Protein AF-A0AAV4XWE2-F1 (afdb_monomer_lite)

Foldseek 3Di:
DDADADQDDPPDDDPDDDDDDDDDDPPPQFEKEKEKFWDADPLWIKIKIWIDTPNDTDDMDMFTEDSPDDRLVRRLVRLLVQLVVCQVVLRQHYEYEYQPPVNVVLLVPPPNPDPSSVSSVVSCVPRPHHYHYYHYHPPPPDPRNVVRVVRRVVNRPDPDGRDYDPDDVVRVVVVVVVVVVVVVVVVVVVVPD

Organism: Caerostris extrusa (NCBI:txid172846)

Radius of gyration: 21.14 Å; chains: 1; bounding box: 58×34×79 Å

Secondary structure (DSSP, 8-state):
---EE-SS-TT---S--------S------EEEEEEEEEEETTEEEEEEEEEETTEEEEEEEEEBPTT--HHHHHHHHHHHHHHHHHHTT-SEEEEEES-HHHHHHHH-TT---HHHHHHHHHHHT-SSEEEEEE--TTSS-HHHHHHHHHHHHHHT-SS-SBPPPPPHHHHHHHHHHHHHHHHHHHHHHTT-

pLDDT: mean 84.12, std 20.13, range [34.09, 98.75]

Sequence (193 aa):
MTILLHQRNPTSLPRGIKNPSNGIITQKTLRVHIFTDGSKMNGQVGGAFVTFTNRTETFNKSFRLSDNATVYSAELIAIKLAITYATEHHLPVANIISDSRSVLLAVENPNNCDYDIMEIKRLLANHDGIIRLFWIKAHAGFSGNERADEYAKQATTKDAIDIELAFDIPFVKKLLKKELNRLADSMVSVNKR

Structure (mmCIF, N/CA/C/O backbone):
data_AF-A0AAV4XWE2-F1
#
_entry.id   AF-A0AAV4XWE2-F1
#
loop_
_atom_site.group_PDB
_atom_site.id
_atom_site.type_symbol
_atom_site.label_atom_id
_atom_site.label_alt_id
_atom_site.label_comp_id
_atom_site.label_asym_id
_atom_site.label_entity_id
_atom_site.label_seq_id
_atom_site.pdbx_PDB_ins_code
_atom_site.Cartn_x
_atom_site.Cartn_y
_atom_site.Cartn_z
_atom_site.occupancy
_atom_site.B_iso_or_equiv
_atom_site.auth_seq_id
_atom_site.auth_comp_id
_atom_site.auth_asym_id
_atom_site.auth_atom_id
_atom_site.pdbx_PDB_model_num
ATOM 1 N N . MET A 1 1 ? -0.969 10.522 -16.010 1.00 46.03 1 MET A N 1
ATOM 2 C CA . MET A 1 1 ? -0.783 9.263 -15.262 1.00 46.03 1 MET A CA 1
ATOM 3 C C . MET A 1 1 ? -1.960 8.366 -15.607 1.00 46.03 1 MET A C 1
ATOM 5 O O . MET A 1 1 ? -3.081 8.819 -15.450 1.00 46.03 1 MET A O 1
ATOM 9 N N . THR A 1 2 ? -1.739 7.184 -16.180 1.00 38.50 2 THR A N 1
ATOM 10 C CA . THR A 1 2 ? -2.836 6.304 -16.625 1.00 38.50 2 THR A CA 1
ATOM 11 C C . THR A 1 2 ? -2.971 5.155 -15.636 1.00 38.50 2 THR A C 1
ATOM 13 O O . THR A 1 2 ? -2.045 4.347 -15.535 1.00 38.50 2 THR A O 1
ATOM 16 N N . ILE A 1 3 ? -4.099 5.060 -14.924 1.00 52.75 3 ILE A N 1
ATOM 17 C CA . ILE A 1 3 ? -4.450 3.822 -14.223 1.00 52.75 3 ILE A CA 1
ATOM 18 C C . ILE A 1 3 ? -4.827 2.797 -15.277 1.00 52.75 3 ILE A C 1
ATOM 20 O O . 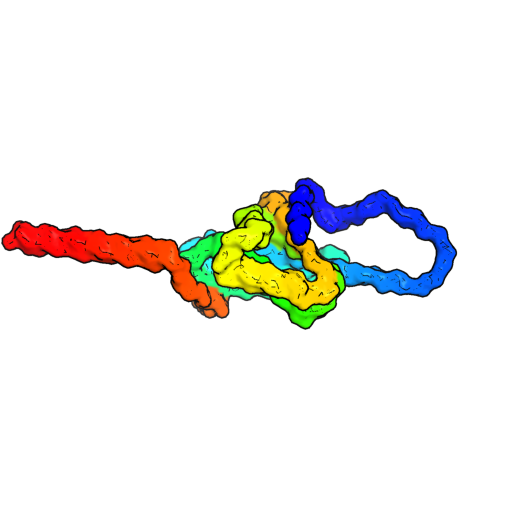ILE A 1 3 ? -5.773 2.950 -16.049 1.00 52.75 3 ILE A O 1
ATOM 24 N N . LEU A 1 4 ? -4.052 1.727 -15.319 1.00 55.72 4 LEU A N 1
ATOM 25 C CA . LEU A 1 4 ? -4.264 0.649 -16.256 1.00 55.72 4 LEU A CA 1
ATOM 26 C C . LEU A 1 4 ? -5.160 -0.400 -15.591 1.00 55.72 4 LEU A C 1
ATOM 28 O O . LEU A 1 4 ? -4.674 -1.332 -14.954 1.00 55.72 4 LEU A O 1
ATOM 32 N N . LEU A 1 5 ? -6.477 -0.253 -15.755 1.00 46.91 5 LEU A N 1
ATOM 33 C CA . LEU A 1 5 ? -7.488 -1.216 -15.302 1.00 46.91 5 LEU A CA 1
ATOM 34 C C . LEU A 1 5 ? -7.381 -2.515 -16.121 1.00 46.91 5 LEU A C 1
ATOM 36 O O . LEU A 1 5 ? -8.053 -2.684 -17.137 1.00 46.91 5 LEU A O 1
ATOM 40 N N . HIS A 1 6 ? -6.509 -3.437 -15.713 1.00 50.47 6 HIS A N 1
ATOM 41 C CA . HIS A 1 6 ? -6.363 -4.727 -16.384 1.00 50.47 6 HIS A CA 1
ATOM 42 C C . HIS A 1 6 ? -7.141 -5.804 -15.633 1.00 50.47 6 HIS A C 1
ATOM 44 O O . HIS A 1 6 ? -6.779 -6.197 -14.534 1.00 50.47 6 HIS A O 1
ATOM 50 N N . GLN A 1 7 ? -8.154 -6.380 -16.285 1.00 38.25 7 GLN A N 1
ATOM 51 C CA . GLN A 1 7 ? -8.768 -7.646 -15.853 1.00 38.25 7 GLN A CA 1
ATOM 52 C C . GLN A 1 7 ? -7.918 -8.877 -16.238 1.00 38.25 7 GLN A C 1
ATOM 54 O O . GLN A 1 7 ? -8.381 -10.011 -16.154 1.00 38.25 7 GLN A O 1
ATOM 59 N N . ARG A 1 8 ? -6.683 -8.675 -16.722 1.00 41.50 8 ARG A N 1
ATOM 60 C CA . ARG A 1 8 ? -5.771 -9.738 -17.168 1.00 41.50 8 ARG A CA 1
ATOM 61 C C . ARG A 1 8 ? -4.444 -9.657 -16.423 1.00 41.50 8 ARG A C 1
ATOM 63 O O . ARG A 1 8 ? -3.980 -8.575 -16.083 1.00 41.50 8 ARG A O 1
ATOM 70 N N . ASN A 1 9 ? -3.850 -10.826 -16.205 1.00 41.38 9 ASN A N 1
ATOM 71 C CA . ASN A 1 9 ? -2.635 -11.024 -15.427 1.00 41.38 9 ASN A CA 1
ATOM 72 C C . ASN A 1 9 ? -1.480 -10.126 -15.934 1.00 41.38 9 ASN A C 1
ATOM 74 O O . ASN A 1 9 ? -1.048 -10.304 -17.074 1.00 41.38 9 ASN A O 1
ATOM 78 N N . PRO A 1 10 ? -0.929 -9.201 -15.123 1.00 46.81 10 PRO A N 1
ATOM 79 C CA . PRO A 1 10 ? 0.151 -8.299 -15.549 1.00 46.81 10 PRO A CA 1
ATOM 80 C C . PRO A 1 10 ? 1.473 -9.024 -15.871 1.00 46.81 10 PRO A C 1
ATOM 82 O O . PRO A 1 10 ? 2.426 -8.397 -16.332 1.00 46.81 10 PRO A O 1
ATOM 85 N N . THR A 1 11 ? 1.535 -10.344 -15.655 1.00 44.66 11 THR A N 1
ATOM 86 C CA . THR A 1 11 ? 2.666 -11.211 -16.023 1.00 44.66 11 THR A CA 1
ATOM 87 C C . THR A 1 11 ? 2.594 -11.785 -17.444 1.00 44.66 11 THR A C 1
ATOM 89 O O . THR A 1 11 ? 3.555 -12.428 -17.878 1.00 44.66 11 THR A O 1
ATOM 92 N N . SER A 1 12 ? 1.500 -11.587 -18.192 1.00 39.31 12 SER A N 1
ATOM 93 C CA . SER A 1 12 ? 1.434 -12.028 -19.590 1.00 39.31 12 SER A CA 1
ATOM 94 C C . SER A 1 12 ? 2.113 -11.011 -20.511 1.00 39.31 12 SER A C 1
ATOM 96 O O . SER A 1 12 ? 1.628 -9.891 -20.669 1.00 39.31 12 SER A O 1
ATOM 98 N N . LEU A 1 13 ? 3.233 -11.411 -21.122 1.00 37.66 13 LEU A N 1
ATOM 99 C CA . LEU A 1 13 ? 3.922 -10.662 -22.181 1.00 37.66 13 LEU A CA 1
ATOM 100 C C . LEU A 1 13 ? 2.952 -10.306 -23.330 1.00 37.66 13 LEU A C 1
ATOM 102 O O . LEU A 1 13 ? 2.097 -11.131 -23.670 1.00 37.66 13 LEU A O 1
ATOM 106 N N . PRO A 1 14 ? 3.107 -9.145 -23.998 1.00 36.66 14 PRO A N 1
ATOM 107 C CA . PRO A 1 14 ? 2.455 -8.916 -25.282 1.00 36.66 14 PRO A CA 1
ATOM 108 C C . PRO A 1 14 ? 2.952 -9.959 -26.292 1.00 36.66 14 PRO A C 1
ATOM 110 O O . PRO A 1 14 ? 4.157 -10.189 -26.420 1.00 36.66 14 PRO A O 1
ATOM 113 N N . ARG A 1 15 ? 2.032 -10.611 -27.013 1.00 38.28 15 ARG A N 1
ATOM 114 C CA . ARG A 1 15 ? 2.393 -11.521 -28.106 1.00 38.28 15 ARG A CA 1
ATOM 115 C C . ARG A 1 15 ? 2.984 -10.710 -29.262 1.00 38.28 15 ARG A C 1
ATOM 117 O O . ARG A 1 15 ? 2.261 -9.964 -29.908 1.00 38.28 15 ARG A O 1
ATOM 124 N N . GLY A 1 16 ? 4.264 -10.946 -29.542 1.00 34.19 16 GLY A N 1
ATOM 125 C CA . GLY A 1 16 ? 4.874 -10.734 -30.854 1.00 34.19 16 GLY A CA 1
ATOM 126 C C . GLY A 1 16 ? 5.603 -9.407 -31.058 1.00 34.19 16 GLY A C 1
ATOM 127 O O . GLY A 1 16 ? 5.039 -8.465 -31.596 1.00 34.19 16 GLY A O 1
ATOM 128 N N . ILE A 1 17 ? 6.908 -9.397 -30.777 1.00 34.62 17 ILE A N 1
ATOM 129 C CA . ILE A 1 17 ? 7.875 -8.638 -31.580 1.00 34.62 17 ILE A CA 1
ATOM 130 C C . ILE A 1 17 ? 8.877 -9.674 -32.097 1.00 34.62 17 ILE A C 1
ATOM 132 O O . ILE A 1 17 ? 9.629 -10.258 -31.318 1.00 34.62 17 ILE A O 1
ATOM 136 N N . LYS A 1 18 ? 8.831 -9.969 -33.401 1.00 36.28 18 LYS A N 1
ATOM 137 C CA . LYS A 1 18 ? 9.881 -10.741 -34.078 1.00 36.28 18 LYS A CA 1
ATOM 138 C C . LYS A 1 18 ? 11.088 -9.819 -34.232 1.00 36.28 18 LYS A C 1
ATOM 140 O O . LYS A 1 18 ? 10.934 -8.730 -34.773 1.00 36.28 18 LYS A O 1
ATOM 145 N N . ASN A 1 19 ? 12.258 -10.245 -33.767 1.00 36.50 19 ASN A N 1
ATOM 146 C CA . ASN A 1 19 ? 13.499 -9.488 -33.912 1.00 36.50 19 ASN A CA 1
ATOM 147 C C . ASN A 1 19 ? 14.416 -10.190 -34.931 1.00 36.50 19 ASN A C 1
ATOM 149 O O . ASN A 1 19 ? 14.821 -11.323 -34.656 1.00 36.50 19 ASN A O 1
ATOM 153 N N . PRO A 1 20 ? 14.741 -9.585 -36.088 1.00 40.06 20 PRO A N 1
ATOM 154 C CA . PRO A 1 20 ? 15.806 -10.069 -36.947 1.00 40.06 20 PRO A CA 1
ATOM 155 C C . PRO A 1 20 ? 17.130 -9.381 -36.568 1.00 40.06 20 PRO A C 1
ATOM 157 O O . PRO A 1 20 ? 17.318 -8.195 -36.802 1.00 40.06 20 PRO A O 1
ATOM 160 N N . SER A 1 21 ? 18.024 -10.168 -35.961 1.00 56.41 21 SER A N 1
ATOM 161 C CA . SER A 1 21 ? 19.498 -10.097 -36.042 1.00 56.41 21 SER A CA 1
ATOM 162 C C . SER A 1 21 ? 20.190 -8.720 -36.123 1.00 56.41 21 SER A C 1
ATOM 164 O O . SER A 1 21 ? 20.305 -8.152 -37.205 1.00 56.41 21 SER A O 1
ATOM 166 N N . ASN A 1 22 ? 20.790 -8.281 -35.004 1.00 40.28 22 ASN A N 1
ATOM 167 C CA . ASN A 1 22 ? 22.246 -8.075 -34.809 1.00 40.28 22 ASN A CA 1
ATOM 168 C C . ASN A 1 22 ? 22.534 -7.012 -33.729 1.00 40.28 22 ASN A C 1
ATOM 170 O O . ASN A 1 22 ? 22.169 -5.854 -33.888 1.00 40.28 22 ASN A O 1
ATOM 174 N N . GLY A 1 23 ? 23.277 -7.394 -32.680 1.00 34.09 23 GLY A N 1
ATOM 175 C CA . GLY A 1 23 ? 24.031 -6.450 -31.839 1.00 34.09 23 GLY A CA 1
ATOM 176 C C . GLY A 1 23 ? 23.540 -6.242 -30.398 1.00 34.09 23 GLY A C 1
ATOM 177 O O . GLY A 1 23 ? 22.688 -5.408 -30.141 1.00 34.09 23 GLY A O 1
ATOM 178 N N . ILE A 1 24 ? 24.168 -6.976 -29.471 1.00 36.31 24 ILE A N 1
ATOM 179 C CA . ILE A 1 24 ? 24.568 -6.573 -28.105 1.00 36.31 24 ILE A CA 1
ATOM 180 C C . ILE A 1 24 ? 23.464 -6.033 -27.167 1.00 36.31 24 ILE A C 1
ATOM 182 O O . ILE A 1 24 ? 23.149 -4.851 -27.131 1.00 36.31 24 ILE A O 1
ATOM 186 N N . ILE A 1 25 ? 22.978 -6.957 -26.325 1.00 40.00 25 ILE A N 1
ATOM 187 C CA . ILE A 1 25 ? 22.365 -6.774 -24.997 1.00 40.00 25 ILE A CA 1
ATOM 188 C C . ILE A 1 25 ? 21.381 -5.600 -24.919 1.00 40.00 25 ILE A C 1
ATOM 190 O O . ILE A 1 25 ? 21.675 -4.548 -24.353 1.00 40.00 25 ILE A O 1
ATOM 194 N N . THR A 1 26 ? 20.135 -5.825 -25.345 1.00 37.38 26 THR A N 1
ATOM 195 C CA . THR A 1 26 ? 19.035 -5.115 -24.689 1.00 37.38 26 THR A CA 1
ATOM 196 C C . THR A 1 26 ? 19.150 -5.480 -23.216 1.00 37.38 26 THR A C 1
ATOM 198 O O . THR A 1 26 ? 18.884 -6.633 -22.862 1.00 37.38 26 THR A O 1
ATOM 201 N N . GLN A 1 27 ? 19.605 -4.559 -22.360 1.00 45.66 27 GLN A N 1
ATOM 202 C CA . GLN A 1 27 ? 19.382 -4.688 -20.927 1.00 45.66 27 GLN A CA 1
ATOM 203 C C . GLN A 1 27 ? 17.917 -5.079 -20.805 1.00 45.66 27 GLN A C 1
ATOM 205 O O . GLN A 1 27 ? 17.042 -4.318 -21.220 1.00 45.66 27 GLN A O 1
ATOM 210 N N . LYS A 1 28 ? 17.638 -6.312 -20.375 1.00 51.03 28 LYS A N 1
ATOM 211 C CA . LYS A 1 28 ? 16.276 -6.729 -20.081 1.00 51.03 28 LYS A CA 1
ATOM 212 C C . LYS A 1 28 ? 15.854 -5.777 -18.977 1.00 51.03 28 LYS A C 1
ATOM 214 O O . LYS A 1 28 ? 16.259 -5.990 -17.840 1.00 51.03 28 LYS A O 1
ATOM 219 N N . THR A 1 29 ? 15.178 -4.683 -19.331 1.00 59.00 29 THR A N 1
ATOM 220 C CA . THR A 1 29 ? 14.848 -3.614 -18.395 1.00 59.00 29 THR A CA 1
ATOM 221 C C . THR A 1 29 ? 14.187 -4.290 -17.211 1.00 59.00 29 THR A C 1
ATOM 223 O O . THR A 1 29 ? 13.162 -4.957 -17.390 1.00 59.00 29 THR A O 1
ATOM 226 N N . LEU A 1 30 ? 14.848 -4.239 -16.051 1.00 81.19 30 LEU A N 1
ATOM 227 C CA . LEU A 1 30 ? 14.458 -5.023 -14.891 1.00 81.19 30 LEU A CA 1
ATOM 228 C C . LEU A 1 30 ? 13.125 -4.468 -14.398 1.00 81.19 30 LEU A C 1
ATOM 230 O O . LEU A 1 30 ? 13.061 -3.461 -13.702 1.00 81.19 30 LEU A O 1
ATOM 234 N N . ARG A 1 31 ? 12.044 -5.083 -14.869 1.00 92.25 31 ARG A N 1
ATOM 235 C CA . ARG A 1 31 ? 10.686 -4.733 -14.491 1.00 92.25 31 ARG A CA 1
ATOM 236 C C . ARG A 1 31 ? 10.401 -5.387 -13.153 1.00 92.25 31 ARG A C 1
ATOM 238 O O . ARG A 1 31 ? 10.356 -6.615 -13.073 1.00 92.25 31 ARG A O 1
ATOM 245 N N . VAL A 1 32 ? 10.148 -4.560 -12.152 1.00 96.81 32 VAL A N 1
ATOM 246 C CA . VAL A 1 32 ? 9.745 -5.010 -10.823 1.00 96.81 32 VAL A CA 1
ATOM 247 C C . VAL A 1 32 ? 8.228 -4.899 -10.710 1.00 96.81 32 VAL A C 1
ATOM 249 O O . VAL A 1 32 ? 7.621 -3.906 -11.121 1.00 96.81 32 VAL A O 1
ATOM 252 N N . HIS A 1 33 ? 7.599 -5.945 -10.192 1.00 97.25 33 HIS A N 1
ATOM 253 C CA . HIS A 1 33 ? 6.189 -5.936 -9.818 1.00 97.25 33 HIS A CA 1
ATOM 254 C C . HIS A 1 33 ? 6.107 -5.799 -8.305 1.00 97.25 33 HIS A C 1
ATOM 256 O O . HIS A 1 33 ? 6.739 -6.577 -7.602 1.00 97.25 33 HIS A O 1
ATOM 262 N N . ILE A 1 34 ? 5.366 -4.817 -7.810 1.00 98.44 34 ILE A N 1
ATOM 263 C CA . ILE A 1 34 ? 5.214 -4.572 -6.380 1.00 98.44 34 ILE A CA 1
ATOM 264 C C . ILE A 1 34 ? 3.735 -4.704 -6.050 1.00 98.44 34 ILE A C 1
ATOM 266 O O . ILE A 1 34 ? 2.926 -3.927 -6.546 1.00 98.44 34 ILE A O 1
ATOM 270 N N . PHE A 1 35 ? 3.388 -5.717 -5.268 1.00 98.50 35 PHE A N 1
ATOM 271 C CA . PHE A 1 35 ? 2.027 -5.958 -4.804 1.00 98.50 35 PHE A CA 1
ATOM 272 C C . PHE A 1 35 ? 1.849 -5.324 -3.433 1.00 98.50 35 PHE A C 1
ATOM 274 O O . PHE A 1 35 ? 2.787 -5.348 -2.639 1.00 98.50 35 PHE A O 1
ATOM 281 N N . THR A 1 36 ? 0.679 -4.762 -3.164 1.00 98.69 36 THR A N 1
ATOM 282 C CA . THR A 1 36 ? 0.365 -4.085 -1.901 1.00 98.69 36 THR A CA 1
ATOM 283 C C . THR A 1 36 ? -0.971 -4.569 -1.372 1.00 98.69 36 THR A C 1
ATOM 285 O O . THR A 1 36 ? -1.866 -4.805 -2.181 1.00 98.69 36 THR A O 1
ATOM 288 N N . ASP A 1 37 ? -1.106 -4.645 -0.054 1.00 98.56 37 ASP A N 1
ATOM 289 C CA . ASP A 1 37 ? -2.364 -5.000 0.604 1.00 98.56 37 ASP A CA 1
ATOM 290 C C . ASP A 1 37 ? -2.440 -4.381 2.009 1.00 98.56 37 ASP A C 1
ATOM 292 O O . ASP A 1 37 ? -1.413 -4.109 2.651 1.00 98.56 37 ASP A O 1
ATOM 296 N N . GLY A 1 38 ? -3.660 -4.149 2.480 1.00 98.25 38 GLY A N 1
ATOM 297 C CA . GLY A 1 38 ? -4.001 -3.674 3.809 1.00 98.25 38 GLY A CA 1
ATOM 298 C C . GLY A 1 38 ? -5.066 -4.554 4.460 1.00 98.25 38 GLY A C 1
ATOM 299 O O . GLY A 1 38 ? -6.123 -4.827 3.904 1.00 98.25 38 GLY A O 1
ATOM 300 N N . SER A 1 39 ? -4.844 -4.921 5.720 1.00 98.19 39 SER A N 1
ATOM 301 C CA . SER A 1 39 ? -5.716 -5.823 6.468 1.00 98.19 39 SER A CA 1
ATOM 302 C C . SER A 1 39 ? -6.117 -5.254 7.827 1.00 98.19 39 SER A C 1
ATOM 304 O O . SER A 1 39 ? -5.381 -4.502 8.472 1.00 98.19 39 SER A O 1
ATOM 306 N N . LYS A 1 40 ? -7.310 -5.639 8.291 1.00 97.69 40 LYS A N 1
ATOM 307 C CA . LYS A 1 40 ? -7.767 -5.393 9.661 1.00 97.69 40 LYS A CA 1
ATOM 308 C C . LYS A 1 40 ? -8.358 -6.670 10.247 1.00 97.69 40 LYS A C 1
ATOM 310 O O . LYS A 1 40 ? -9.367 -7.167 9.759 1.00 97.69 40 LYS A O 1
ATOM 315 N N . MET A 1 41 ? -7.760 -7.154 11.329 1.00 97.00 41 MET A N 1
ATOM 316 C CA . MET A 1 41 ? -8.138 -8.381 12.037 1.00 97.00 41 MET A CA 1
ATOM 317 C C . MET A 1 41 ? -8.242 -8.063 13.526 1.00 97.00 41 MET A C 1
ATOM 319 O O . MET A 1 41 ? -7.391 -7.359 14.037 1.00 97.00 41 MET A O 1
ATOM 323 N N . ASN A 1 42 ? -9.265 -8.534 14.245 1.00 95.12 42 ASN A N 1
ATOM 324 C CA . ASN A 1 42 ? -9.371 -8.369 15.711 1.00 95.12 42 ASN A CA 1
ATOM 325 C C . ASN A 1 42 ? -9.185 -6.922 16.231 1.00 95.12 42 ASN A C 1
ATOM 327 O O . ASN A 1 42 ? -8.569 -6.692 17.265 1.00 95.12 42 ASN A O 1
ATOM 331 N N . GLY A 1 43 ? -9.692 -5.924 15.497 1.00 93.12 43 GLY A N 1
ATOM 332 C CA . GLY A 1 43 ? -9.530 -4.501 15.844 1.00 93.12 43 GLY A CA 1
ATOM 333 C C . GLY A 1 43 ? -8.160 -3.917 15.491 1.00 93.12 43 GLY A C 1
ATOM 334 O O . GLY A 1 43 ? -7.968 -2.710 15.574 1.00 93.12 43 GLY A O 1
ATOM 335 N N . GLN A 1 44 ? -7.254 -4.751 15.002 1.00 97.44 44 GLN A N 1
ATOM 336 C CA . GLN A 1 44 ? -5.870 -4.451 14.740 1.00 97.44 44 GLN A CA 1
ATOM 337 C C . GLN A 1 44 ? -5.613 -4.268 13.226 1.00 97.44 44 GLN A C 1
ATOM 339 O O . GLN A 1 44 ? -6.067 -5.075 12.425 1.00 97.44 44 GLN A O 1
ATOM 344 N N . VAL A 1 45 ? -4.868 -3.230 12.818 1.00 98.00 45 VAL A N 1
ATOM 345 C CA . VAL A 1 45 ? -4.627 -2.848 11.407 1.00 98.00 45 VAL A CA 1
ATOM 346 C C . VAL A 1 45 ? -3.164 -3.030 10.972 1.00 98.00 45 VAL A C 1
ATOM 348 O O . VAL A 1 45 ? -2.246 -2.536 11.623 1.00 98.00 45 VAL A O 1
ATOM 351 N N . GLY A 1 46 ? -2.940 -3.696 9.842 1.00 98.44 46 GLY A N 1
ATOM 352 C CA . GLY A 1 46 ? -1.615 -3.909 9.261 1.00 98.44 46 GLY A CA 1
ATOM 353 C C . GLY A 1 46 ? -1.639 -3.751 7.746 1.00 98.44 46 GLY A C 1
ATOM 354 O O . GLY A 1 46 ? -2.690 -3.864 7.126 1.00 98.44 46 GLY A O 1
ATOM 355 N N . GLY A 1 47 ? -0.490 -3.477 7.145 1.00 98.62 47 GLY A N 1
ATOM 356 C CA . GLY A 1 47 ? -0.339 -3.417 5.695 1.00 98.62 47 GLY A CA 1
ATOM 357 C C . GLY A 1 47 ? 1.013 -3.952 5.259 1.00 98.62 47 GLY A C 1
ATOM 358 O O . GLY A 1 47 ? 1.921 -4.128 6.077 1.00 98.62 47 GLY A O 1
ATOM 359 N N . ALA A 1 48 ? 1.151 -4.242 3.972 1.00 98.75 48 ALA A N 1
ATOM 360 C CA . ALA A 1 48 ? 2.394 -4.750 3.422 1.00 98.75 48 ALA A CA 1
ATOM 361 C C . ALA A 1 48 ? 2.558 -4.429 1.940 1.00 98.75 48 ALA A C 1
ATOM 363 O O . ALA A 1 48 ? 1.590 -4.215 1.212 1.00 98.75 48 ALA A O 1
ATOM 364 N N . PHE A 1 49 ? 3.809 -4.467 1.487 1.00 98.75 49 PHE A N 1
ATOM 365 C CA . PHE A 1 49 ? 4.121 -4.626 0.077 1.00 98.75 49 PHE A CA 1
ATOM 366 C C . PHE A 1 49 ? 5.158 -5.724 -0.146 1.00 98.75 49 PHE A C 1
ATOM 368 O O . PHE A 1 49 ? 5.996 -6.007 0.714 1.00 98.75 49 PHE A O 1
ATOM 375 N N . VAL A 1 50 ? 5.114 -6.322 -1.333 1.00 98.62 50 VAL A N 1
ATOM 376 C CA . VAL A 1 50 ? 5.988 -7.421 -1.746 1.00 98.62 50 VAL A CA 1
ATOM 377 C C . VAL A 1 50 ? 6.480 -7.173 -3.161 1.00 98.62 50 VAL A C 1
ATOM 379 O O . VAL A 1 50 ? 5.690 -6.871 -4.055 1.00 98.62 50 VAL A O 1
ATOM 382 N N . THR A 1 51 ? 7.781 -7.307 -3.389 1.00 98.19 51 THR A N 1
ATOM 383 C CA . THR A 1 51 ? 8.405 -7.115 -4.697 1.00 98.19 51 THR A CA 1
ATOM 384 C C . THR A 1 51 ? 8.685 -8.453 -5.362 1.00 98.19 51 THR A C 1
ATOM 386 O O . THR A 1 51 ? 9.113 -9.417 -4.730 1.00 98.19 51 THR A O 1
ATOM 389 N N . PHE A 1 52 ? 8.452 -8.501 -6.667 1.00 96.62 52 PHE A N 1
ATOM 390 C CA . PHE A 1 52 ? 8.679 -9.655 -7.514 1.00 96.62 52 PHE A CA 1
ATOM 391 C C . PHE A 1 52 ? 9.494 -9.262 -8.738 1.00 96.62 52 PHE A C 1
ATOM 393 O O . PHE A 1 52 ? 9.143 -8.334 -9.475 1.00 96.62 52 PHE A O 1
ATOM 400 N N . THR A 1 53 ? 10.523 -10.055 -9.016 1.00 93.81 53 THR A N 1
ATOM 401 C CA . THR A 1 53 ? 11.325 -9.964 -10.236 1.00 93.81 53 THR A CA 1
ATOM 402 C C . THR A 1 53 ? 11.365 -11.334 -10.896 1.00 93.81 53 THR A C 1
ATOM 404 O O . THR A 1 53 ? 11.675 -12.330 -10.255 1.00 93.81 53 THR A O 1
ATOM 407 N N . ASN A 1 54 ? 11.021 -11.413 -12.186 1.00 89.94 54 ASN A N 1
ATOM 408 C CA . ASN A 1 54 ? 10.930 -12.686 -12.919 1.00 89.94 54 ASN A CA 1
ATOM 409 C C . ASN A 1 54 ? 10.079 -13.765 -12.201 1.00 89.94 54 ASN A C 1
ATOM 411 O O . ASN A 1 54 ? 10.396 -14.945 -12.288 1.00 89.94 54 ASN A O 1
ATOM 415 N N . ARG A 1 55 ? 8.975 -13.362 -11.545 1.00 87.38 55 ARG A N 1
ATOM 416 C CA . ARG A 1 55 ? 8.054 -14.225 -10.764 1.00 87.38 55 ARG A CA 1
ATOM 417 C C . ARG A 1 55 ? 8.614 -14.787 -9.452 1.00 87.38 55 ARG A C 1
ATOM 419 O O . ARG A 1 55 ? 7.915 -15.549 -8.795 1.00 87.38 55 ARG A O 1
ATOM 426 N N . T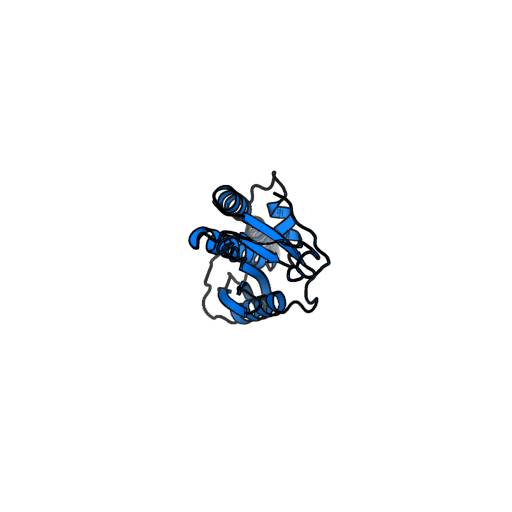HR A 1 56 ? 9.801 -14.362 -9.042 1.00 93.62 56 THR A N 1
ATOM 427 C CA . THR A 1 56 ? 10.365 -14.689 -7.731 1.00 93.62 56 THR A CA 1
ATOM 428 C C . THR A 1 56 ? 10.154 -13.516 -6.786 1.00 93.62 56 THR A C 1
ATOM 430 O O . THR A 1 56 ? 10.416 -12.376 -7.174 1.00 93.62 56 THR A O 1
ATOM 433 N N . GLU A 1 57 ? 9.672 -13.792 -5.574 1.00 96.44 57 GLU A N 1
ATOM 434 C CA . GLU A 1 57 ? 9.620 -12.809 -4.490 1.00 96.44 57 GLU A CA 1
ATOM 435 C C . GLU A 1 57 ? 11.054 -12.391 -4.136 1.00 96.44 57 GLU A C 1
ATOM 437 O O . GLU A 1 57 ? 11.903 -13.241 -3.876 1.00 96.44 57 GLU A O 1
ATOM 442 N N . THR A 1 58 ? 11.344 -11.093 -4.178 1.00 97.00 58 THR A N 1
ATOM 443 C CA . THR A 1 58 ? 12.699 -10.557 -3.965 1.00 97.00 58 THR A CA 1
ATOM 444 C C . THR A 1 58 ? 12.840 -9.751 -2.683 1.00 97.00 58 THR A C 1
ATOM 446 O O . THR A 1 58 ? 13.934 -9.671 -2.133 1.00 97.00 58 THR A O 1
ATOM 449 N N . PHE A 1 59 ? 11.758 -9.137 -2.212 1.00 98.12 59 PHE A N 1
ATOM 450 C CA . PHE A 1 59 ? 11.733 -8.343 -0.989 1.00 98.12 59 PHE A CA 1
ATOM 451 C C . PHE A 1 59 ? 10.291 -8.213 -0.498 1.00 98.12 59 PHE A C 1
ATOM 453 O O . PHE A 1 59 ? 9.360 -8.214 -1.302 1.00 98.12 59 PHE A O 1
ATOM 460 N N . ASN A 1 60 ? 10.104 -8.040 0.803 1.00 98.19 60 ASN A N 1
ATOM 461 C CA . ASN A 1 60 ? 8.821 -7.681 1.389 1.00 98.19 60 ASN A CA 1
ATOM 462 C C . ASN A 1 60 ? 9.034 -6.708 2.549 1.00 98.19 60 ASN A C 1
ATOM 464 O O . ASN A 1 60 ? 10.096 -6.670 3.172 1.00 98.19 60 ASN A O 1
ATOM 468 N N . LYS A 1 61 ? 8.006 -5.912 2.829 1.00 98.44 61 LYS A N 1
ATOM 469 C CA . LYS A 1 61 ? 7.937 -5.066 4.016 1.00 98.44 61 LYS A CA 1
ATOM 470 C C . LYS A 1 61 ? 6.503 -5.037 4.506 1.00 98.44 61 LYS A C 1
ATOM 472 O O . LYS A 1 61 ? 5.592 -4.760 3.730 1.00 98.44 61 LYS A O 1
ATOM 477 N N . SER A 1 62 ? 6.318 -5.283 5.795 1.00 98.44 62 SER A N 1
ATOM 478 C CA . SER A 1 62 ? 5.022 -5.221 6.460 1.00 98.44 62 SER A CA 1
ATOM 479 C C . SER A 1 62 ? 5.084 -4.279 7.656 1.00 98.44 62 SER A C 1
ATOM 481 O O . SER A 1 62 ? 6.134 -4.137 8.294 1.00 98.44 62 SER A O 1
ATOM 483 N N . PHE A 1 63 ? 3.976 -3.610 7.953 1.00 98.44 63 PHE A N 1
ATOM 484 C CA . PHE A 1 63 ? 3.901 -2.588 8.987 1.00 98.44 63 PHE A CA 1
ATOM 485 C C . PHE A 1 63 ? 2.581 -2.653 9.751 1.00 98.44 63 PHE A C 1
ATOM 487 O O . PHE A 1 63 ? 1.517 -2.927 9.194 1.00 98.44 63 PHE A O 1
ATOM 494 N N . ARG A 1 64 ? 2.674 -2.375 11.044 1.00 97.94 64 ARG A N 1
ATOM 495 C CA . ARG A 1 64 ? 1.571 -2.212 11.976 1.00 97.94 64 ARG A CA 1
ATOM 496 C C . ARG A 1 64 ? 1.139 -0.749 12.021 1.00 97.94 64 ARG A C 1
ATOM 498 O O . ARG A 1 64 ? 1.968 0.122 12.275 1.00 97.94 64 ARG A O 1
ATOM 505 N N . LEU A 1 65 ? -0.150 -0.487 11.822 1.00 96.81 65 LEU A N 1
ATOM 506 C CA . LEU A 1 65 ? -0.745 0.830 12.057 1.00 96.81 65 LEU A CA 1
ATOM 507 C C . LEU A 1 65 ? -1.407 0.899 13.434 1.00 96.81 65 LEU A C 1
ATOM 509 O O . LEU A 1 65 ? -1.695 -0.124 14.056 1.00 96.81 65 LEU A O 1
ATOM 513 N N . SER A 1 66 ? -1.710 2.122 13.873 1.00 94.31 66 SER A N 1
ATOM 514 C CA . SER A 1 66 ? -2.581 2.374 15.023 1.00 94.31 66 SER A CA 1
ATOM 515 C C . SER A 1 66 ? -3.908 1.603 14.915 1.00 94.31 66 SER A C 1
ATOM 517 O O . SER A 1 66 ? -4.519 1.536 13.849 1.00 94.31 66 SER A O 1
ATOM 519 N N . ASP A 1 67 ? -4.408 1.059 16.026 1.00 93.00 67 ASP A N 1
ATOM 520 C CA . ASP A 1 67 ? -5.610 0.200 16.059 1.00 93.00 67 ASP A CA 1
ATOM 521 C C . ASP A 1 67 ? -6.885 0.893 15.532 1.00 93.00 67 ASP A C 1
ATOM 523 O O . ASP A 1 67 ? -7.799 0.278 14.962 1.00 93.00 67 ASP A O 1
ATOM 527 N N . ASN A 1 68 ? -6.947 2.216 15.685 1.00 89.19 68 ASN A N 1
ATOM 528 C CA . ASN A 1 68 ? -8.035 3.050 15.182 1.00 89.19 68 ASN A CA 1
ATOM 529 C C . ASN A 1 68 ? -7.962 3.319 13.670 1.00 89.19 68 ASN A C 1
ATOM 531 O O . ASN A 1 68 ? -8.923 3.861 13.121 1.00 89.19 68 ASN A O 1
ATOM 535 N N . ALA A 1 69 ? -6.875 2.934 12.996 1.00 93.12 69 ALA A N 1
ATOM 536 C CA . ALA A 1 69 ? -6.736 3.089 11.558 1.00 93.12 69 ALA A CA 1
ATOM 537 C C . ALA A 1 69 ? -7.786 2.267 10.790 1.00 93.12 69 ALA A C 1
ATOM 539 O O . ALA A 1 69 ? -8.472 1.373 11.313 1.00 93.12 69 ALA A O 1
ATOM 540 N N . THR A 1 70 ? -7.924 2.586 9.510 1.00 95.06 70 THR A N 1
ATOM 541 C CA . THR A 1 70 ? -8.827 1.882 8.599 1.00 95.06 70 THR A CA 1
ATOM 542 C C . THR A 1 70 ? -8.035 0.991 7.649 1.00 95.06 70 THR A C 1
ATOM 544 O O . THR A 1 70 ? -6.845 1.211 7.433 1.00 95.06 70 THR A O 1
ATOM 547 N N . VAL A 1 71 ? -8.709 0.016 7.033 1.00 96.75 71 VAL A N 1
ATOM 548 C CA . VAL A 1 71 ? -8.124 -0.754 5.922 1.00 96.75 71 VAL A CA 1
ATOM 549 C C . VAL A 1 71 ? -7.696 0.185 4.790 1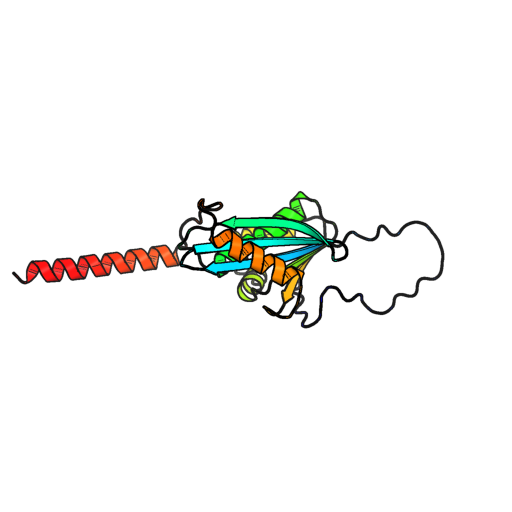.00 96.75 71 VAL A C 1
ATOM 551 O O . VAL A 1 71 ? -6.608 0.034 4.259 1.00 96.75 71 VAL A O 1
ATOM 554 N N . TYR A 1 72 ? -8.482 1.229 4.497 1.00 96.50 72 TYR A N 1
ATOM 555 C CA . TYR A 1 72 ? -8.105 2.249 3.513 1.00 96.50 72 TYR A CA 1
ATOM 556 C C . TYR A 1 72 ? -6.763 2.918 3.849 1.00 96.50 72 TYR A C 1
ATOM 558 O O . TYR A 1 72 ? -5.930 3.089 2.966 1.00 96.50 72 TYR A O 1
ATOM 566 N N . SER A 1 73 ? -6.528 3.260 5.119 1.00 95.94 73 SER A N 1
ATOM 567 C CA . SER A 1 73 ? -5.251 3.828 5.560 1.00 95.94 73 SER A CA 1
ATOM 568 C C . SER A 1 73 ? -4.100 2.830 5.390 1.00 95.94 73 SER A C 1
ATOM 570 O O . SER A 1 73 ? -3.027 3.218 4.943 1.00 95.94 73 SER A O 1
ATOM 572 N N . ALA A 1 74 ? -4.317 1.547 5.697 1.00 97.88 74 ALA A N 1
ATOM 573 C CA . ALA A 1 74 ? -3.314 0.505 5.473 1.00 97.88 74 ALA A CA 1
ATOM 574 C C . ALA A 1 74 ? -2.953 0.365 3.988 1.00 97.88 74 ALA A C 1
ATOM 576 O O . ALA A 1 74 ? -1.777 0.413 3.645 1.00 97.88 74 ALA A O 1
ATOM 577 N N . GLU A 1 75 ? -3.953 0.290 3.111 1.00 98.38 75 GLU A N 1
ATOM 578 C CA . GLU A 1 75 ? -3.770 0.246 1.655 1.00 98.38 75 GLU A CA 1
ATOM 579 C C . GLU A 1 75 ? -3.017 1.474 1.125 1.00 98.38 75 GLU A C 1
ATOM 581 O O . GLU A 1 75 ? -2.078 1.363 0.335 1.00 98.38 75 GLU A O 1
ATOM 586 N N . LEU A 1 76 ? -3.402 2.665 1.596 1.00 98.00 76 LEU A N 1
ATOM 587 C CA . LEU A 1 76 ? -2.781 3.931 1.216 1.00 98.00 76 LEU A CA 1
ATOM 588 C C . LEU A 1 76 ? -1.298 3.966 1.582 1.00 98.00 76 LEU A C 1
ATOM 590 O O . LEU A 1 76 ? -0.456 4.283 0.739 1.00 98.00 76 LEU A O 1
ATOM 594 N N . ILE A 1 77 ? -0.972 3.604 2.822 1.00 98.00 77 ILE A N 1
ATOM 595 C CA . ILE A 1 77 ? 0.410 3.578 3.297 1.00 98.00 77 ILE A CA 1
ATOM 596 C C . ILE A 1 77 ? 1.207 2.460 2.613 1.00 98.00 77 ILE A C 1
ATOM 598 O O . ILE A 1 77 ? 2.373 2.672 2.284 1.00 98.00 77 ILE A O 1
ATOM 602 N N . ALA A 1 78 ? 0.598 1.310 2.309 1.00 98.62 78 ALA A N 1
ATOM 603 C CA . ALA A 1 78 ? 1.257 0.236 1.568 1.00 98.62 78 ALA A CA 1
ATOM 604 C C . ALA A 1 78 ? 1.654 0.682 0.151 1.00 98.62 78 ALA A C 1
ATOM 606 O O . ALA A 1 78 ? 2.802 0.486 -0.255 1.00 98.62 78 ALA A O 1
ATOM 607 N N . ILE A 1 79 ? 0.753 1.363 -0.568 1.00 98.69 79 ILE A N 1
ATOM 608 C CA . ILE A 1 79 ? 1.048 1.968 -1.877 1.00 98.69 79 ILE A CA 1
ATOM 609 C C . ILE A 1 79 ? 2.123 3.050 -1.759 1.00 98.69 79 ILE A C 1
ATOM 611 O O . ILE A 1 79 ? 3.061 3.062 -2.559 1.00 98.69 79 ILE A O 1
ATOM 615 N N . LYS A 1 80 ? 2.031 3.932 -0.756 1.00 98.31 80 LYS A N 1
ATOM 616 C CA . LYS A 1 80 ? 3.039 4.973 -0.509 1.00 98.31 80 LYS A CA 1
ATOM 617 C C . LYS A 1 80 ? 4.427 4.364 -0.325 1.00 98.31 80 LYS A C 1
ATOM 619 O O . LYS A 1 80 ? 5.348 4.744 -1.037 1.00 98.31 80 LYS A O 1
ATOM 624 N N . LEU A 1 81 ? 4.562 3.373 0.558 1.00 98.38 81 LEU A N 1
ATOM 625 C CA . LEU A 1 81 ? 5.832 2.695 0.824 1.00 98.38 81 LEU A CA 1
ATOM 626 C C . LEU A 1 81 ? 6.362 1.929 -0.395 1.00 98.38 81 LEU A C 1
ATOM 628 O O . LEU A 1 81 ? 7.568 1.930 -0.629 1.00 98.38 81 LEU A O 1
ATOM 632 N N . ALA A 1 82 ? 5.486 1.314 -1.192 1.00 98.56 82 ALA A N 1
ATOM 633 C CA . ALA A 1 82 ? 5.869 0.647 -2.434 1.00 98.56 82 ALA A CA 1
ATOM 634 C C . ALA A 1 82 ? 6.439 1.628 -3.476 1.00 98.56 82 ALA A C 1
ATOM 636 O O . ALA A 1 82 ? 7.414 1.315 -4.161 1.00 98.56 82 ALA A O 1
ATOM 637 N N . ILE A 1 83 ? 5.854 2.825 -3.583 1.00 98.31 83 ILE A N 1
ATOM 638 C CA . ILE A 1 83 ? 6.342 3.897 -4.461 1.00 98.31 83 ILE A CA 1
ATOM 639 C C . ILE A 1 83 ? 7.651 4.472 -3.921 1.00 98.31 83 ILE A C 1
ATOM 641 O O . ILE A 1 83 ? 8.604 4.590 -4.684 1.00 98.31 83 ILE A O 1
ATOM 645 N N . THR A 1 84 ? 7.736 4.753 -2.617 1.00 98.00 84 THR A N 1
ATOM 646 C CA . THR A 1 84 ? 8.978 5.189 -1.962 1.00 98.00 84 THR A CA 1
ATOM 647 C C . THR A 1 84 ? 10.111 4.204 -2.228 1.00 98.00 84 THR A C 1
ATOM 649 O O . THR A 1 84 ? 11.173 4.620 -2.676 1.00 98.00 84 THR A O 1
ATOM 652 N N . TYR A 1 85 ? 9.864 2.901 -2.066 1.00 97.94 85 TYR A N 1
ATOM 653 C CA . TYR A 1 85 ? 10.833 1.860 -2.403 1.00 97.94 85 TYR A CA 1
ATOM 654 C C . TYR A 1 85 ? 11.269 1.946 -3.872 1.00 97.94 85 TYR A C 1
ATOM 656 O O . TYR A 1 85 ? 12.460 1.904 -4.172 1.00 97.94 85 TYR A O 1
ATOM 664 N N . ALA A 1 86 ? 10.324 2.097 -4.805 1.00 97.19 86 ALA A N 1
ATOM 665 C CA . ALA A 1 86 ? 10.657 2.215 -6.221 1.00 97.19 86 ALA A CA 1
ATOM 666 C C . ALA A 1 86 ? 11.535 3.442 -6.527 1.00 97.19 86 ALA A C 1
ATOM 668 O O . ALA A 1 86 ? 12.456 3.335 -7.341 1.00 97.19 86 ALA A O 1
ATOM 669 N N . THR A 1 87 ? 11.270 4.567 -5.860 1.00 96.12 87 THR A N 1
ATOM 670 C CA . THR A 1 87 ? 12.034 5.811 -5.992 1.00 96.12 87 THR A CA 1
ATOM 671 C C . THR A 1 87 ? 13.421 5.707 -5.362 1.00 96.12 87 THR A C 1
ATOM 673 O O . THR A 1 87 ? 14.409 5.959 -6.042 1.00 96.12 87 THR A O 1
ATOM 676 N N . GLU A 1 88 ? 13.530 5.261 -4.110 1.00 95.75 88 GLU A N 1
ATOM 677 C CA . GLU A 1 88 ? 14.812 5.126 -3.398 1.00 95.75 88 GLU A CA 1
ATOM 678 C C . GLU A 1 88 ? 15.757 4.131 -4.089 1.00 95.75 88 GLU A C 1
ATOM 680 O O . GLU A 1 88 ? 16.964 4.360 -4.184 1.00 95.75 88 GLU A O 1
ATOM 685 N N . HIS A 1 89 ? 15.209 3.051 -4.650 1.00 95.56 89 HIS A N 1
ATOM 686 C CA . HIS A 1 89 ? 15.977 2.057 -5.401 1.00 95.56 89 HIS A CA 1
ATOM 687 C C . HIS A 1 89 ? 16.151 2.396 -6.889 1.00 95.56 89 HIS A C 1
ATOM 689 O O . HIS A 1 89 ? 16.690 1.572 -7.629 1.00 95.56 89 HIS A O 1
ATOM 695 N N . HIS A 1 90 ? 15.715 3.581 -7.336 1.00 94.75 90 HIS A N 1
ATOM 696 C CA . HIS A 1 90 ? 15.859 4.061 -8.716 1.00 94.75 90 HIS A CA 1
ATOM 697 C C . HIS A 1 90 ? 15.385 3.025 -9.751 1.00 94.75 90 HIS A C 1
ATOM 699 O O . HIS A 1 90 ? 16.038 2.769 -10.767 1.00 94.75 90 HIS A O 1
ATOM 705 N N . LEU A 1 91 ? 14.249 2.372 -9.475 1.00 95.00 91 LEU A N 1
ATOM 706 C CA . LEU A 1 91 ? 13.762 1.288 -10.322 1.00 95.00 91 LEU A CA 1
ATOM 707 C C . LEU A 1 91 ? 13.397 1.828 -11.715 1.00 95.00 91 LEU A C 1
ATOM 709 O O . LEU A 1 91 ? 12.542 2.715 -11.822 1.00 95.00 91 LEU A O 1
ATOM 713 N N . PRO A 1 92 ? 13.955 1.264 -12.805 1.00 94.38 92 PRO A N 1
ATOM 714 C CA . PRO A 1 92 ? 13.715 1.788 -14.148 1.00 94.38 92 PRO A CA 1
ATOM 715 C C . PRO A 1 92 ? 12.253 1.604 -14.571 1.00 94.38 92 PRO A C 1
ATOM 717 O O . PRO A 1 92 ? 11.670 2.472 -15.219 1.00 94.38 92 PRO A O 1
ATOM 720 N N . VAL A 1 93 ? 11.640 0.474 -14.194 1.00 95.50 93 VAL A N 1
ATOM 721 C CA . VAL A 1 93 ? 10.217 0.197 -14.420 1.00 95.50 93 VAL A CA 1
ATOM 722 C C . VAL A 1 93 ? 9.634 -0.540 -13.216 1.00 95.50 93 VAL A C 1
ATOM 724 O O . VAL A 1 93 ? 9.966 -1.705 -12.986 1.00 95.50 93 VAL A O 1
ATOM 727 N N . ALA A 1 94 ? 8.698 0.097 -12.514 1.00 96.69 94 ALA A N 1
ATOM 728 C CA . ALA A 1 94 ? 7.939 -0.502 -11.421 1.00 96.69 94 ALA A CA 1
ATOM 729 C C . ALA A 1 94 ? 6.438 -0.537 -11.748 1.00 96.69 94 ALA A C 1
ATOM 731 O O . ALA A 1 94 ? 5.850 0.445 -12.202 1.00 96.69 94 ALA A O 1
ATOM 732 N N . ASN A 1 95 ? 5.807 -1.687 -11.522 1.00 97.06 95 ASN A N 1
ATOM 733 C CA . ASN A 1 95 ? 4.354 -1.833 -11.592 1.00 97.06 95 ASN A CA 1
ATOM 734 C C . ASN A 1 95 ? 3.835 -2.036 -10.171 1.00 97.06 95 ASN A C 1
ATOM 736 O O . ASN A 1 95 ? 4.037 -3.114 -9.615 1.00 97.06 95 ASN A O 1
ATOM 740 N N . ILE A 1 96 ? 3.185 -1.023 -9.609 1.00 98.00 96 ILE A N 1
ATOM 741 C CA . ILE A 1 96 ? 2.504 -1.118 -8.318 1.00 98.00 96 ILE A CA 1
ATOM 742 C C . ILE A 1 96 ? 1.113 -1.688 -8.575 1.00 98.00 96 ILE A C 1
ATOM 744 O O . ILE A 1 96 ? 0.379 -1.184 -9.428 1.00 98.00 96 ILE A O 1
ATOM 748 N N . ILE A 1 97 ? 0.778 -2.773 -7.892 1.00 98.00 97 ILE A N 1
ATOM 749 C CA . ILE A 1 97 ? -0.416 -3.575 -8.125 1.00 98.00 97 ILE A CA 1
ATOM 750 C C . ILE A 1 97 ? -1.165 -3.680 -6.798 1.00 98.00 97 ILE A C 1
ATOM 752 O O . ILE A 1 97 ? -0.625 -4.209 -5.832 1.00 98.00 97 ILE A O 1
ATOM 756 N N . SER A 1 98 ? -2.396 -3.181 -6.767 1.00 97.56 98 SER A N 1
ATOM 757 C CA . SER A 1 98 ? -3.257 -3.176 -5.580 1.00 97.56 98 SER A CA 1
ATOM 758 C C . SER A 1 98 ? -4.674 -3.581 -5.970 1.00 97.56 98 SER A C 1
ATOM 760 O O . SER A 1 98 ? -5.116 -3.306 -7.092 1.00 97.56 98 SER A O 1
ATOM 762 N N . ASP A 1 99 ? -5.412 -4.202 -5.058 1.00 96.19 99 ASP A N 1
ATOM 763 C CA . ASP A 1 99 ? -6.851 -4.419 -5.206 1.00 96.19 99 ASP A CA 1
ATOM 764 C C . ASP A 1 99 ? -7.710 -3.294 -4.589 1.00 96.19 99 ASP A C 1
ATOM 766 O O . ASP A 1 99 ? -8.923 -3.221 -4.838 1.00 96.19 99 ASP A O 1
ATOM 770 N N . SER A 1 100 ? -7.076 -2.320 -3.926 1.00 96.62 100 SER A N 1
ATOM 771 C CA . SER A 1 100 ? -7.708 -1.129 -3.362 1.00 96.62 100 SER A CA 1
ATOM 772 C C . SER A 1 100 ? -8.049 -0.087 -4.428 1.00 96.62 100 SER A C 1
ATOM 774 O O . SER A 1 100 ? -7.362 0.915 -4.655 1.00 96.62 100 SER A O 1
ATOM 776 N N . ARG A 1 101 ? -9.188 -0.299 -5.097 1.00 95.19 101 ARG A N 1
ATOM 777 C CA . ARG A 1 101 ? -9.707 0.636 -6.110 1.00 95.19 101 ARG A CA 1
ATOM 778 C C . ARG A 1 101 ? -9.909 2.049 -5.556 1.00 95.19 101 ARG A C 1
ATOM 780 O O . ARG A 1 101 ? -9.734 3.018 -6.289 1.00 95.19 101 ARG A O 1
ATOM 787 N N . SER A 1 102 ? -10.295 2.168 -4.287 1.00 95.94 102 SER A N 1
ATOM 788 C CA . SER A 1 102 ? -10.549 3.453 -3.628 1.00 95.94 102 SER A CA 1
ATOM 789 C C . SER A 1 102 ? -9.285 4.305 -3.529 1.00 95.94 102 SER A C 1
ATOM 791 O O . SER A 1 102 ? -9.333 5.478 -3.892 1.00 95.94 102 SER A O 1
ATOM 793 N N . VAL A 1 103 ? -8.154 3.726 -3.114 1.00 97.19 103 VAL A N 1
ATOM 794 C CA . VAL A 1 103 ? -6.874 4.449 -3.035 1.00 97.19 103 VAL A CA 1
ATOM 795 C C . VAL A 1 103 ? -6.379 4.828 -4.427 1.00 97.19 103 VAL A C 1
ATOM 797 O O . VAL A 1 103 ? -5.960 5.961 -4.650 1.00 97.19 103 VAL A O 1
ATOM 800 N N . LEU A 1 104 ? -6.483 3.916 -5.395 1.00 96.50 104 LEU A N 1
ATOM 801 C CA . LEU A 1 104 ? -6.069 4.197 -6.769 1.00 96.50 104 LEU A CA 1
ATOM 802 C C . LEU A 1 104 ? -6.855 5.375 -7.373 1.00 96.50 104 LEU A C 1
ATOM 804 O O . LEU A 1 104 ? -6.253 6.305 -7.906 1.00 96.50 104 LEU A O 1
ATOM 808 N N . LEU A 1 105 ? -8.182 5.400 -7.212 1.00 95.44 105 LEU A N 1
ATOM 809 C CA . LEU A 1 105 ? -9.015 6.533 -7.639 1.00 95.44 105 LEU A CA 1
ATOM 810 C C . LEU A 1 105 ? -8.682 7.827 -6.880 1.00 95.44 105 LEU A C 1
ATOM 812 O O . LEU A 1 105 ? -8.725 8.913 -7.458 1.00 95.44 105 LEU A O 1
ATOM 816 N N . ALA A 1 106 ? -8.335 7.729 -5.594 1.00 95.50 106 ALA A N 1
ATOM 817 C CA . ALA A 1 106 ? -7.924 8.876 -4.794 1.00 95.50 106 ALA A CA 1
ATOM 818 C C . ALA A 1 106 ? -6.627 9.514 -5.323 1.00 95.50 106 ALA A C 1
ATOM 820 O O . ALA A 1 106 ? -6.543 10.742 -5.356 1.00 95.50 106 ALA A O 1
ATOM 821 N N . VAL A 1 107 ? -5.661 8.702 -5.770 1.00 95.56 107 VAL A N 1
ATOM 822 C CA . VAL A 1 107 ? -4.408 9.162 -6.395 1.00 95.56 107 VAL A CA 1
ATOM 823 C C . VAL A 1 107 ? -4.659 9.783 -7.771 1.00 95.56 107 VAL A C 1
ATOM 825 O O . VAL A 1 107 ? -4.068 10.815 -8.088 1.00 95.56 107 VAL A O 1
ATOM 828 N N . GLU A 1 108 ? -5.547 9.196 -8.579 1.00 93.12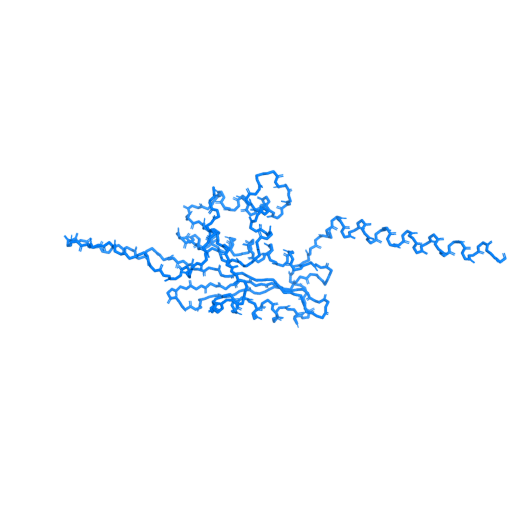 108 GLU A N 1
ATOM 829 C CA . GLU A 1 108 ? -5.884 9.712 -9.915 1.00 93.12 108 GLU A CA 1
ATOM 830 C C . GLU A 1 108 ? -6.639 11.041 -9.871 1.00 93.12 108 GLU A C 1
ATOM 832 O O . GLU A 1 108 ? -6.466 11.872 -10.762 1.00 93.12 108 GLU A O 1
ATOM 837 N N . ASN A 1 109 ? -7.445 11.277 -8.833 1.00 92.94 109 ASN A N 1
ATOM 838 C CA . ASN A 1 109 ? -8.194 12.517 -8.694 1.00 92.94 109 ASN A CA 1
ATOM 839 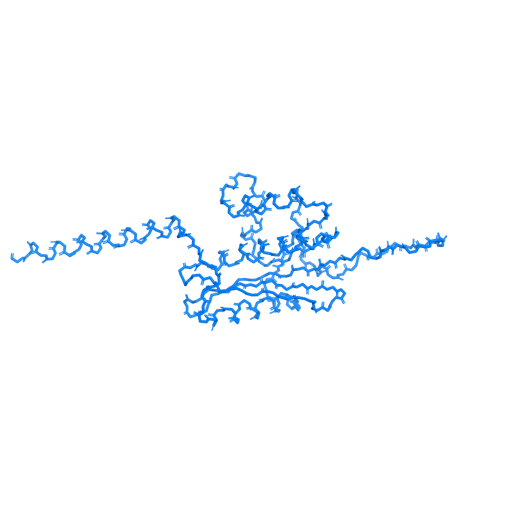C C . ASN A 1 109 ? -7.242 13.718 -8.504 1.00 92.94 109 ASN A C 1
ATOM 841 O O . ASN A 1 109 ? -6.653 13.857 -7.425 1.00 92.94 109 ASN A O 1
ATOM 845 N N . PRO A 1 110 ? -7.126 14.645 -9.477 1.00 90.75 110 PRO A N 1
ATOM 846 C CA . PRO A 1 110 ? -6.203 15.776 -9.384 1.00 90.75 110 PRO A CA 1
ATOM 847 C C . PRO A 1 110 ? -6.542 16.715 -8.221 1.00 90.75 110 PRO A C 1
ATOM 849 O O . PRO A 1 110 ? -5.633 17.278 -7.621 1.00 90.75 110 PRO A O 1
ATOM 852 N N . ASN A 1 111 ? -7.819 16.797 -7.841 1.00 93.12 111 ASN A N 1
ATOM 853 C CA . ASN A 1 111 ? -8.323 17.694 -6.799 1.00 93.12 111 ASN A CA 1
ATOM 854 C C . ASN A 1 111 ? -8.238 17.099 -5.385 1.00 93.12 111 ASN A C 1
ATOM 856 O O . ASN A 1 111 ? -8.680 17.728 -4.426 1.00 93.12 111 ASN A O 1
ATOM 860 N N . ASN A 1 112 ? -7.732 15.871 -5.238 1.00 89.44 112 ASN A N 1
ATOM 861 C CA . ASN A 1 112 ? -7.530 15.286 -3.920 1.00 89.44 112 ASN A CA 1
ATOM 862 C C . ASN A 1 112 ? -6.276 15.873 -3.254 1.00 89.44 112 ASN A C 1
ATOM 864 O O . ASN A 1 112 ? -5.163 15.660 -3.751 1.00 89.44 112 ASN A O 1
ATOM 868 N N . CYS A 1 113 ? -6.500 16.579 -2.143 1.00 89.50 113 CYS A N 1
ATOM 869 C CA . CYS A 1 113 ? -5.496 17.274 -1.335 1.00 89.50 113 CYS A CA 1
ATOM 870 C C . CYS A 1 113 ? -5.207 16.579 0.008 1.00 89.50 113 CYS A C 1
ATOM 872 O O . CYS A 1 113 ? -4.663 17.208 0.913 1.00 89.50 113 CYS A O 1
ATOM 874 N N . ASP A 1 114 ? -5.601 15.312 0.173 1.00 90.44 114 ASP A N 1
ATOM 875 C CA . ASP A 1 114 ? -5.135 14.503 1.300 1.00 90.44 114 ASP A CA 1
ATOM 876 C C . ASP A 1 114 ? -3.596 14.457 1.314 1.00 90.44 114 ASP A C 1
ATOM 878 O O . ASP A 1 114 ? -2.966 14.319 0.262 1.00 90.44 114 ASP A O 1
ATOM 882 N N . TYR A 1 115 ? -2.993 14.605 2.497 1.00 90.44 115 TYR A N 1
ATOM 883 C CA . TYR A 1 115 ? -1.545 14.762 2.638 1.00 90.44 115 TYR A CA 1
ATOM 884 C C . TYR A 1 115 ? -0.771 13.568 2.064 1.00 90.44 115 TYR A C 1
ATOM 886 O O . TYR A 1 115 ? 0.172 13.756 1.293 1.00 90.44 115 TYR A O 1
ATOM 894 N N . ASP A 1 116 ? -1.190 12.342 2.383 1.00 92.19 116 ASP A N 1
ATOM 895 C CA . ASP A 1 116 ? -0.518 11.134 1.903 1.00 92.19 116 ASP A CA 1
ATOM 896 C C . ASP A 1 116 ? -0.720 10.943 0.397 1.00 92.19 116 ASP A C 1
ATOM 898 O O . ASP A 1 116 ? 0.205 10.535 -0.307 1.00 92.19 116 ASP A O 1
ATOM 902 N N . ILE A 1 117 ? -1.892 11.310 -0.131 1.00 94.94 117 ILE A N 1
ATOM 903 C CA . ILE A 1 117 ? -2.151 11.310 -1.577 1.00 94.94 117 ILE A CA 1
ATOM 904 C C . ILE A 1 117 ? -1.279 12.337 -2.309 1.00 94.94 117 ILE A C 1
ATOM 906 O O . ILE A 1 117 ? -0.730 12.032 -3.372 1.00 94.94 117 ILE A O 1
ATOM 910 N N . MET A 1 118 ? -1.136 13.550 -1.771 1.00 94.31 118 MET A N 1
ATOM 911 C CA . MET A 1 118 ? -0.257 14.575 -2.339 1.00 94.31 118 MET A CA 1
ATOM 912 C C . MET A 1 118 ? 1.201 14.121 -2.331 1.00 94.31 118 MET A C 1
ATOM 914 O O . MET A 1 118 ? 1.908 14.315 -3.321 1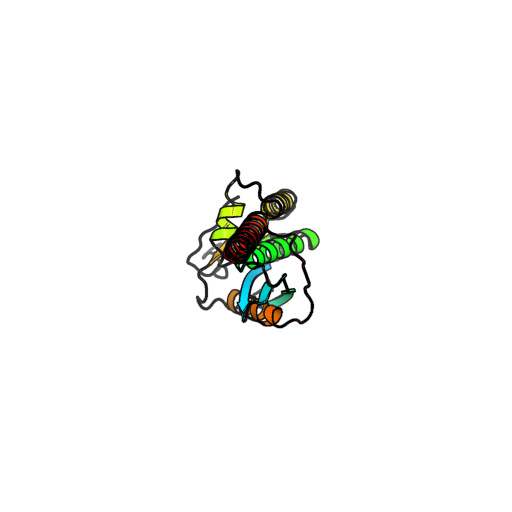.00 94.31 118 MET A O 1
ATOM 918 N N . GLU A 1 119 ? 1.632 13.462 -1.258 1.00 94.88 119 GLU A N 1
ATOM 919 C CA . GLU A 1 119 ? 2.978 12.914 -1.156 1.00 94.88 119 GLU A CA 1
ATOM 920 C C . GLU A 1 119 ? 3.215 11.786 -2.169 1.00 94.88 119 GLU A C 1
ATOM 922 O O . GLU A 1 119 ? 4.232 11.787 -2.862 1.00 94.88 119 GLU A O 1
ATOM 927 N N . ILE A 1 120 ? 2.247 10.882 -2.358 1.00 96.50 120 ILE A N 1
ATOM 928 C CA . ILE A 1 120 ? 2.289 9.872 -3.426 1.00 96.50 120 ILE A CA 1
ATOM 929 C C . ILE A 1 120 ? 2.441 10.537 -4.800 1.00 96.50 120 ILE A C 1
ATOM 931 O O . ILE A 1 120 ? 3.319 10.156 -5.575 1.00 96.50 120 ILE A O 1
ATOM 935 N N . LYS A 1 121 ? 1.623 11.552 -5.110 1.00 95.94 121 LYS A N 1
ATOM 936 C CA . LYS A 1 121 ? 1.700 12.287 -6.386 1.00 95.94 121 LYS A CA 1
ATOM 937 C C . LYS A 1 121 ? 3.072 12.937 -6.584 1.00 95.94 121 LYS A C 1
ATOM 939 O O . LYS A 1 121 ? 3.610 12.888 -7.689 1.00 95.94 121 LYS A O 1
ATOM 944 N N . ARG A 1 122 ? 3.650 13.510 -5.524 1.00 96.00 122 ARG A N 1
ATOM 945 C CA . ARG A 1 122 ? 4.988 14.115 -5.542 1.00 96.00 122 ARG A CA 1
ATOM 946 C C . ARG A 1 122 ? 6.074 13.076 -5.823 1.00 96.00 122 ARG A C 1
ATOM 948 O O . ARG A 1 122 ? 6.924 13.315 -6.675 1.00 96.00 122 ARG A O 1
ATOM 955 N N . LEU A 1 123 ? 6.035 11.928 -5.145 1.00 95.88 123 LEU A N 1
ATOM 956 C CA . LEU A 1 123 ? 6.981 10.829 -5.370 1.00 95.88 123 LEU A CA 1
ATOM 957 C C . LEU A 1 123 ? 6.913 10.317 -6.812 1.00 95.88 123 LEU A C 1
ATOM 959 O O . LEU A 1 123 ? 7.942 10.128 -7.450 1.00 95.88 123 LEU A O 1
ATOM 963 N N . LEU A 1 124 ? 5.703 10.162 -7.351 1.00 95.69 124 LEU A N 1
ATOM 964 C CA . LEU A 1 124 ? 5.491 9.743 -8.737 1.00 95.69 124 LEU A CA 1
ATOM 965 C C . LEU A 1 124 ? 6.031 10.755 -9.753 1.00 95.69 124 LEU A C 1
ATOM 967 O O . LEU A 1 124 ? 6.581 10.347 -10.771 1.00 95.69 124 LEU A O 1
ATOM 971 N N . ALA A 1 125 ? 5.859 12.055 -9.498 1.00 94.06 125 ALA A N 1
ATOM 972 C CA . ALA A 1 125 ? 6.328 13.118 -10.387 1.00 94.06 125 ALA A CA 1
ATOM 973 C C . ALA A 1 125 ? 7.856 13.278 -10.379 1.00 94.06 125 ALA A C 1
ATOM 975 O O . ALA A 1 125 ? 8.427 13.669 -11.392 1.00 94.06 125 ALA A O 1
ATOM 976 N N . ASN A 1 126 ? 8.501 12.972 -9.252 1.00 92.38 126 ASN A N 1
ATOM 977 C CA . ASN A 1 126 ? 9.946 13.114 -9.068 1.00 92.38 126 ASN A CA 1
ATOM 978 C C . ASN A 1 126 ? 10.734 11.828 -9.360 1.00 92.38 126 ASN A C 1
ATOM 980 O O . ASN A 1 126 ? 11.943 11.802 -9.154 1.00 92.38 126 ASN A O 1
ATOM 984 N N . HIS A 1 127 ? 10.071 10.749 -9.778 1.00 93.50 127 HIS A N 1
ATOM 985 C CA . HIS A 1 127 ? 10.747 9.500 -10.114 1.00 93.50 127 HIS A CA 1
ATOM 986 C C . HIS A 1 127 ? 11.276 9.536 -11.550 1.00 93.50 127 HIS A C 1
ATOM 988 O O . HIS A 1 127 ? 10.496 9.700 -12.485 1.00 93.50 127 HIS A O 1
ATOM 994 N N . ASP A 1 128 ? 12.577 9.306 -11.734 1.00 92.56 128 ASP A N 1
ATOM 995 C CA . ASP A 1 128 ? 13.219 9.326 -13.060 1.00 92.56 128 ASP A CA 1
ATOM 996 C C . ASP A 1 128 ? 12.805 8.144 -13.959 1.00 92.56 128 ASP A C 1
ATOM 998 O O . ASP A 1 128 ? 12.921 8.196 -15.186 1.00 92.56 128 ASP A O 1
ATOM 1002 N N . GLY A 1 129 ? 12.343 7.044 -13.357 1.00 92.69 129 GLY A N 1
ATOM 1003 C CA . GLY A 1 129 ? 11.881 5.853 -14.069 1.00 92.69 129 GLY A CA 1
ATOM 1004 C C . GLY A 1 129 ? 10.381 5.861 -14.379 1.00 92.69 129 GLY A C 1
ATOM 1005 O O . GLY A 1 129 ? 9.677 6.859 -14.264 1.00 92.69 129 GLY A O 1
ATOM 1006 N N . ILE A 1 130 ? 9.845 4.693 -14.739 1.00 94.62 130 ILE A N 1
ATOM 1007 C CA . ILE A 1 130 ? 8.414 4.533 -15.031 1.00 94.62 130 ILE A CA 1
ATOM 1008 C C . ILE A 1 130 ? 7.728 3.782 -13.892 1.00 94.62 130 ILE A C 1
ATOM 1010 O O . ILE A 1 130 ? 7.904 2.569 -13.757 1.00 94.62 130 ILE A O 1
ATOM 1014 N N . ILE A 1 131 ? 6.865 4.472 -13.145 1.00 96.12 131 ILE A N 1
ATOM 1015 C CA . ILE A 1 131 ? 5.933 3.849 -12.197 1.00 96.12 131 ILE A CA 1
ATOM 1016 C C . ILE A 1 131 ? 4.543 3.770 -12.828 1.00 96.12 131 ILE A C 1
ATOM 1018 O O . ILE A 1 131 ? 4.003 4.755 -13.333 1.00 96.12 131 ILE A O 1
ATOM 1022 N N . ARG A 1 132 ? 3.948 2.577 -12.805 1.00 95.88 132 ARG A N 1
ATOM 1023 C CA . ARG A 1 132 ? 2.573 2.333 -13.256 1.00 95.88 132 ARG A CA 1
ATOM 1024 C C . ARG A 1 132 ? 1.741 1.790 -12.109 1.00 95.88 132 ARG A C 1
ATOM 1026 O O . ARG A 1 132 ? 2.191 0.876 -11.426 1.00 95.88 132 ARG A O 1
ATOM 1033 N N . LEU A 1 133 ? 0.525 2.305 -11.958 1.00 96.00 133 LEU A N 1
ATOM 1034 C CA . LEU A 1 133 ? -0.446 1.783 -11.003 1.00 96.00 133 LEU A CA 1
ATOM 1035 C C . LEU A 1 133 ? -1.461 0.886 -11.717 1.00 96.00 133 LEU A C 1
ATOM 1037 O O . LEU A 1 133 ? -2.050 1.276 -12.732 1.00 96.00 133 LEU A O 1
ATOM 1041 N N . PHE A 1 134 ? -1.666 -0.309 -11.175 1.00 95.56 134 PHE A N 1
ATOM 1042 C CA . PHE A 1 134 ? -2.618 -1.295 -11.665 1.00 95.56 134 PHE A CA 1
ATOM 1043 C C . PHE A 1 134 ? -3.607 -1.654 -10.571 1.00 95.56 134 PHE A C 1
ATOM 1045 O O . PHE A 1 134 ? -3.219 -1.958 -9.444 1.00 95.56 134 PHE A O 1
ATOM 1052 N N . TRP A 1 135 ? -4.878 -1.685 -10.955 1.00 96.25 135 TRP A N 1
ATOM 1053 C CA . TRP A 1 135 ? -5.909 -2.305 -10.145 1.00 96.25 135 TRP A CA 1
ATOM 1054 C C . TRP A 1 135 ? -6.083 -3.769 -10.547 1.00 96.25 135 TRP A C 1
ATOM 1056 O O . TRP A 1 135 ? -6.182 -4.064 -11.743 1.00 96.25 135 TRP A O 1
ATOM 1066 N N . ILE A 1 136 ? -6.175 -4.659 -9.563 1.00 94.12 136 ILE A N 1
ATOM 1067 C CA . ILE A 1 136 ? -6.576 -6.057 -9.747 1.00 94.12 136 ILE A CA 1
ATOM 1068 C C . ILE A 1 136 ? -7.759 -6.406 -8.846 1.00 94.12 136 ILE A C 1
ATOM 1070 O O . ILE A 1 136 ? -8.087 -5.697 -7.905 1.00 94.12 136 ILE A O 1
ATOM 1074 N N . LYS A 1 137 ? -8.434 -7.514 -9.145 1.00 90.50 137 LYS A N 1
ATOM 1075 C CA . LYS A 1 137 ? -9.483 -8.031 -8.266 1.00 90.50 137 LYS A CA 1
ATOM 1076 C C . LYS A 1 137 ? -8.846 -8.789 -7.096 1.00 90.50 137 LYS A C 1
ATOM 1078 O O . LYS A 1 137 ? -8.014 -9.667 -7.333 1.00 90.50 137 LYS A O 1
ATOM 1083 N N . ALA A 1 138 ? -9.307 -8.499 -5.881 1.00 87.31 138 ALA A N 1
ATOM 1084 C CA . ALA A 1 138 ? -8.959 -9.242 -4.673 1.00 87.31 138 ALA A CA 1
ATOM 1085 C C . ALA A 1 138 ? -9.241 -10.746 -4.827 1.00 87.31 138 ALA A C 1
ATOM 1087 O O . ALA A 1 138 ? -10.230 -11.141 -5.459 1.00 87.31 138 ALA A O 1
ATOM 1088 N N . HIS A 1 139 ? -8.380 -11.580 -4.239 1.00 79.94 139 HIS A N 1
ATOM 1089 C CA . HIS A 1 139 ? -8.521 -13.046 -4.191 1.00 79.94 139 HIS A CA 1
ATOM 1090 C C . HIS A 1 139 ? -8.749 -13.719 -5.559 1.00 79.94 139 HIS A C 1
ATOM 1092 O O . HIS A 1 139 ? -9.492 -14.691 -5.684 1.00 79.94 139 HIS A O 1
ATOM 1098 N N . ALA A 1 140 ? -8.117 -13.196 -6.611 1.00 84.50 140 ALA A N 1
ATOM 1099 C CA . ALA A 1 140 ? -8.239 -13.719 -7.972 1.00 84.50 140 ALA A CA 1
ATOM 1100 C C . ALA A 1 140 ? -7.144 -14.737 -8.364 1.00 84.50 140 ALA A C 1
ATOM 1102 O O . ALA A 1 140 ? -6.961 -14.996 -9.554 1.00 84.50 140 ALA A O 1
ATOM 1103 N N . GLY A 1 141 ? -6.405 -15.305 -7.401 1.00 84.25 141 GLY A N 1
ATOM 1104 C CA . GLY A 1 141 ? -5.349 -16.292 -7.674 1.00 84.25 141 GLY A CA 1
ATOM 1105 C C . GLY A 1 141 ? -3.995 -15.690 -8.069 1.00 84.25 141 GLY A C 1
ATOM 1106 O O . GLY A 1 141 ? -3.168 -16.365 -8.686 1.00 84.25 141 GLY A O 1
ATOM 1107 N N . PHE A 1 142 ? -3.772 -14.395 -7.815 1.00 88.19 142 PHE A N 1
ATOM 1108 C CA . PHE A 1 142 ? -2.487 -13.752 -8.092 1.00 88.19 142 PHE A CA 1
ATOM 1109 C C . PHE A 1 142 ? -1.544 -13.962 -6.911 1.00 88.19 142 PHE A C 1
ATOM 1111 O O . PHE A 1 142 ? -1.694 -13.300 -5.888 1.00 88.19 142 PHE A O 1
ATOM 1118 N N . SER A 1 143 ? -0.526 -14.807 -7.092 1.00 92.31 143 SER A N 1
ATOM 1119 C CA . SER A 1 143 ? 0.424 -15.168 -6.029 1.00 92.31 143 SER A CA 1
ATOM 1120 C C . SER A 1 143 ? 1.048 -13.959 -5.323 1.00 92.31 143 SER A C 1
ATOM 1122 O O . SER A 1 143 ? 1.219 -13.973 -4.113 1.00 92.31 143 SER A O 1
ATOM 1124 N N . GLY A 1 144 ? 1.360 -12.884 -6.054 1.00 95.06 144 GLY A N 1
ATOM 1125 C CA . GLY A 1 144 ? 1.896 -11.663 -5.450 1.00 95.06 144 GLY A CA 1
ATOM 1126 C C . GLY A 1 144 ? 0.897 -10.929 -4.550 1.00 95.06 144 GLY A C 1
ATOM 1127 O O . GLY A 1 144 ? 1.289 -10.431 -3.500 1.00 95.06 144 GLY A O 1
ATOM 1128 N N . ASN A 1 145 ? -0.388 -10.904 -4.923 1.00 96.06 145 ASN A N 1
ATOM 1129 C CA . ASN A 1 145 ? -1.445 -10.305 -4.099 1.00 96.06 145 ASN A CA 1
ATOM 1130 C C . ASN A 1 145 ? -1.710 -11.149 -2.854 1.00 96.06 145 ASN A C 1
ATOM 1132 O O . ASN A 1 145 ? -1.856 -10.611 -1.770 1.00 96.06 145 ASN A O 1
ATOM 1136 N N . GLU A 1 146 ? -1.738 -12.474 -3.007 1.00 96.25 146 GLU A N 1
ATOM 1137 C CA . GLU A 1 146 ? -1.919 -13.404 -1.886 1.00 96.25 146 GLU A CA 1
ATOM 1138 C C . GLU A 1 146 ? -0.787 -13.275 -0.865 1.00 96.25 146 GLU A C 1
ATOM 1140 O O . GLU A 1 146 ? -1.038 -13.279 0.335 1.00 96.25 146 GLU A O 1
ATOM 1145 N N . ARG A 1 147 ? 0.452 -13.080 -1.330 1.00 98.00 147 ARG A N 1
ATOM 1146 C CA . ARG A 1 147 ? 1.597 -12.825 -0.448 1.00 98.00 147 ARG A CA 1
ATOM 1147 C C . ARG A 1 147 ? 1.513 -11.475 0.253 1.00 98.00 147 ARG A C 1
ATOM 1149 O O . ARG A 1 147 ? 1.840 -11.397 1.433 1.00 98.00 147 ARG A O 1
ATOM 1156 N N . ALA A 1 148 ? 1.072 -10.424 -0.437 1.00 98.25 148 ALA A N 1
ATOM 1157 C CA . ALA A 1 148 ? 0.845 -9.128 0.199 1.00 98.25 148 ALA A CA 1
ATOM 1158 C C . ALA A 1 148 ? -0.246 -9.214 1.284 1.00 98.25 148 ALA A C 1
ATOM 1160 O O . ALA A 1 148 ? 0.002 -8.770 2.403 1.00 98.25 148 ALA A O 1
ATOM 1161 N N . ASP A 1 149 ? -1.378 -9.866 0.996 1.00 98.25 149 ASP A N 1
ATOM 1162 C CA . ASP A 1 149 ? -2.474 -10.115 1.950 1.00 98.25 149 ASP A CA 1
ATOM 1163 C C . ASP A 1 149 ? -2.015 -10.941 3.160 1.00 98.25 149 ASP A C 1
ATOM 1165 O O . ASP A 1 149 ? -2.312 -10.605 4.309 1.00 98.25 149 ASP A O 1
ATOM 1169 N N . GLU A 1 150 ? -1.214 -11.984 2.934 1.00 98.19 150 GLU A N 1
ATOM 1170 C CA . GLU A 1 150 ? -0.621 -12.774 4.011 1.00 98.19 150 GLU A CA 1
ATOM 1171 C C . GLU A 1 150 ? 0.255 -11.907 4.929 1.00 98.19 150 GLU A C 1
ATOM 1173 O O . GLU A 1 150 ? 0.090 -11.933 6.152 1.00 98.19 150 GLU A O 1
ATOM 1178 N N . TYR A 1 151 ? 1.150 -11.095 4.360 1.00 98.69 151 TYR A N 1
ATOM 1179 C CA . TYR A 1 151 ? 2.015 -10.213 5.141 1.00 98.69 151 TYR A CA 1
ATOM 1180 C C . TYR A 1 151 ? 1.253 -9.089 5.846 1.00 98.69 151 TYR A C 1
ATOM 1182 O O . TYR A 1 151 ? 1.604 -8.738 6.975 1.00 98.69 151 TYR A O 1
ATOM 1190 N N . ALA A 1 152 ? 0.210 -8.538 5.225 1.00 98.56 152 ALA A N 1
ATOM 1191 C CA . ALA A 1 152 ? -0.647 -7.531 5.840 1.00 98.56 152 ALA A CA 1
ATOM 1192 C C . ALA A 1 152 ? -1.393 -8.115 7.048 1.00 98.56 152 ALA A C 1
ATOM 1194 O O . ALA A 1 152 ? -1.415 -7.500 8.116 1.00 98.56 152 ALA A O 1
ATOM 1195 N N . LYS A 1 153 ? -1.921 -9.341 6.925 1.00 98.50 153 LYS A N 1
ATOM 1196 C CA . LYS A 1 153 ? -2.538 -10.085 8.034 1.00 98.50 153 LYS A CA 1
ATOM 1197 C C . LYS A 1 153 ? -1.540 -10.397 9.141 1.00 98.50 153 LYS A C 1
ATOM 1199 O O . LYS A 1 153 ? -1.852 -10.153 10.301 1.00 98.50 153 LYS A O 1
ATOM 1204 N N . GLN A 1 154 ? -0.335 -10.864 8.822 1.00 98.44 154 GLN A N 1
ATOM 1205 C CA . GLN A 1 154 ? 0.714 -11.088 9.828 1.00 98.44 154 GLN A CA 1
ATOM 1206 C C . GLN A 1 154 ? 1.103 -9.790 10.547 1.00 98.44 154 GLN A C 1
ATOM 1208 O O . GLN A 1 154 ? 1.290 -9.779 11.759 1.00 98.44 154 GLN A O 1
ATOM 1213 N N . ALA A 1 155 ? 1.156 -8.660 9.838 1.00 98.38 155 ALA A N 1
ATOM 1214 C CA . ALA A 1 155 ? 1.409 -7.370 10.470 1.00 98.38 155 ALA A CA 1
ATOM 1215 C C . ALA A 1 155 ? 0.303 -6.956 11.450 1.00 98.38 155 ALA A C 1
ATOM 1217 O O . ALA A 1 155 ? 0.556 -6.139 12.339 1.00 98.38 155 ALA A O 1
ATOM 1218 N N . THR A 1 156 ? -0.906 -7.528 11.342 1.00 97.88 156 THR A N 1
ATOM 1219 C CA . THR A 1 156 ? -1.951 -7.261 12.331 1.00 97.88 156 THR A CA 1
ATOM 1220 C C . THR A 1 156 ? -1.595 -7.783 13.720 1.00 97.88 156 THR A C 1
ATOM 1222 O O . THR A 1 156 ? -2.019 -7.183 14.696 1.00 97.88 156 THR A O 1
ATOM 1225 N N . THR A 1 157 ? -0.771 -8.829 13.811 1.00 96.88 157 THR A N 1
ATOM 1226 C CA . THR A 1 157 ? -0.433 -9.503 15.071 1.00 96.88 157 THR A CA 1
ATOM 1227 C C . THR A 1 157 ? 0.867 -9.001 15.698 1.00 96.88 157 THR A C 1
ATOM 1229 O O . THR A 1 157 ? 1.345 -9.606 16.653 1.00 96.88 157 THR A O 1
ATOM 1232 N N . LYS A 1 158 ? 1.489 -7.951 15.147 1.00 95.94 158 LYS A N 1
ATOM 1233 C CA . LYS A 1 158 ? 2.663 -7.323 15.765 1.00 95.94 158 LYS A CA 1
ATOM 1234 C C . LYS A 1 158 ? 2.248 -6.586 17.038 1.00 95.94 158 LYS A C 1
ATOM 1236 O O . LYS A 1 158 ? 1.268 -5.844 17.021 1.00 95.94 158 LYS A O 1
ATOM 1241 N N . ASP A 1 159 ? 3.051 -6.725 18.091 1.00 92.81 159 ASP A N 1
ATOM 1242 C CA . ASP A 1 159 ? 2.812 -6.038 19.366 1.00 92.81 159 ASP A CA 1
ATOM 1243 C C . ASP A 1 159 ? 3.041 -4.523 19.265 1.00 92.81 159 ASP A C 1
ATOM 1245 O O . ASP A 1 159 ? 2.301 -3.731 19.845 1.00 92.81 159 ASP A O 1
ATOM 1249 N N . ALA A 1 160 ? 4.066 -4.107 18.516 1.00 94.88 160 ALA A N 1
ATOM 1250 C CA . ALA A 1 160 ? 4.451 -2.706 18.378 1.00 94.88 160 ALA A CA 1
ATOM 1251 C C . ALA A 1 160 ? 3.809 -2.055 17.148 1.00 94.88 160 ALA A C 1
ATOM 1253 O O . ALA A 1 160 ? 3.819 -2.631 16.059 1.00 94.88 160 ALA A O 1
ATOM 1254 N N . ILE A 1 161 ? 3.309 -0.826 17.316 1.00 95.81 161 ILE A N 1
ATOM 1255 C CA . ILE A 1 161 ? 2.866 0.037 16.214 1.00 95.81 161 ILE A CA 1
ATOM 1256 C C . ILE A 1 161 ? 4.104 0.562 15.479 1.00 95.81 161 ILE A C 1
ATOM 1258 O O . ILE A 1 161 ? 4.934 1.245 16.072 1.00 95.81 161 ILE A O 1
ATOM 1262 N N . ASP A 1 162 ? 4.220 0.243 14.187 1.00 96.00 162 ASP A N 1
ATOM 1263 C CA . ASP A 1 162 ? 5.337 0.676 13.339 1.00 96.00 162 ASP A CA 1
ATOM 1264 C C . ASP A 1 162 ? 5.116 2.107 12.817 1.00 96.00 162 ASP A C 1
ATOM 1266 O O . ASP A 1 162 ? 6.068 2.865 12.638 1.00 96.00 162 ASP A O 1
ATOM 1270 N N . ILE A 1 163 ? 3.860 2.470 12.528 1.00 92.81 163 ILE A N 1
ATOM 1271 C CA . ILE A 1 163 ? 3.482 3.786 12.002 1.00 92.81 163 ILE A CA 1
ATOM 1272 C C . ILE A 1 163 ? 2.260 4.289 12.766 1.00 92.81 163 ILE A C 1
ATOM 1274 O O . ILE A 1 163 ? 1.149 3.766 12.633 1.00 92.81 163 ILE A O 1
ATOM 1278 N N . GLU A 1 164 ? 2.468 5.345 13.546 1.00 88.00 164 GLU A N 1
ATOM 1279 C CA . GLU A 1 164 ? 1.384 6.084 14.176 1.00 88.00 164 GLU A CA 1
ATOM 1280 C C . GLU A 1 164 ? 0.751 7.035 13.164 1.00 88.00 164 GLU A C 1
ATOM 1282 O O . GLU A 1 164 ? 1.408 7.927 12.623 1.00 88.00 164 GLU A O 1
ATOM 1287 N N . LEU A 1 165 ? -0.543 6.855 12.900 1.00 77.81 165 LEU A N 1
ATOM 1288 C CA . LEU A 1 165 ? -1.280 7.828 12.106 1.00 77.81 165 LEU A CA 1
ATOM 1289 C C . LEU A 1 165 ? -1.726 8.964 13.020 1.00 77.81 165 LEU A C 1
ATOM 1291 O O . LEU A 1 165 ? -2.469 8.743 13.980 1.00 77.81 165 LEU A O 1
ATOM 1295 N N . ALA A 1 166 ? -1.316 10.190 12.688 1.00 63.94 166 ALA A N 1
ATOM 1296 C CA . ALA A 1 166 ? -1.950 11.375 13.247 1.00 63.94 166 ALA A CA 1
ATOM 1297 C C . ALA A 1 166 ? -3.454 11.259 12.974 1.00 63.94 166 ALA A C 1
ATOM 1299 O O . ALA A 1 166 ? -3.863 10.983 11.846 1.00 63.94 166 ALA A O 1
ATOM 1300 N N . PHE A 1 167 ? -4.261 11.361 14.029 1.00 56.88 167 PHE A N 1
ATOM 1301 C CA . PHE A 1 167 ? -5.668 10.992 13.975 1.00 56.88 167 PHE A CA 1
ATOM 1302 C C . PHE A 1 167 ? -6.385 11.594 12.759 1.00 56.88 167 PHE A C 1
ATOM 1304 O O . PHE A 1 167 ? -6.379 12.810 12.562 1.00 56.88 167 PHE A O 1
ATOM 1311 N N . ASP A 1 168 ? -7.060 10.734 11.994 1.00 58.09 168 ASP A N 1
ATOM 1312 C CA . ASP A 1 168 ? -7.950 11.146 10.913 1.00 58.09 168 ASP A CA 1
ATOM 1313 C C . ASP A 1 168 ? -8.952 12.181 11.457 1.00 58.09 168 ASP A C 1
ATOM 1315 O O . ASP A 1 168 ? -9.676 11.913 12.418 1.00 58.09 168 ASP A O 1
ATOM 1319 N N . ILE A 1 169 ? -8.971 13.395 10.902 1.00 63.41 169 ILE A N 1
ATOM 1320 C CA . ILE A 1 169 ? -9.810 14.503 11.395 1.00 63.41 169 ILE A CA 1
ATOM 1321 C C . ILE A 1 169 ? -11.290 14.076 11.515 1.00 63.41 169 ILE A C 1
ATOM 1323 O O . ILE A 1 169 ? -11.921 14.377 12.532 1.00 63.41 169 ILE A O 1
ATOM 1327 N N . PRO A 1 170 ? -11.875 13.351 10.542 1.00 60.03 170 PRO A N 1
ATOM 1328 C CA . PRO A 1 170 ? -13.150 12.651 10.687 1.00 60.03 170 PRO A CA 1
ATOM 1329 C C . PRO A 1 170 ? -13.273 11.753 11.927 1.00 60.03 170 PRO A C 1
ATOM 1331 O O . PRO A 1 170 ? -14.287 11.824 12.628 1.00 60.03 170 PRO A O 1
ATOM 1334 N N . PHE A 1 171 ? -12.266 10.930 12.226 1.00 63.62 171 PHE A N 1
ATOM 1335 C CA . PHE A 1 171 ? -12.234 10.084 13.421 1.00 63.62 171 PHE A CA 1
ATOM 1336 C C . PHE A 1 171 ? -12.192 10.925 14.701 1.00 63.62 171 PHE A C 1
ATOM 1338 O O . PHE A 1 171 ? -12.996 10.683 15.602 1.00 63.62 171 PHE A O 1
ATOM 1345 N N . VAL A 1 172 ? -11.348 11.962 14.757 1.00 67.44 172 VAL A N 1
ATOM 1346 C CA . VAL A 1 172 ? -11.301 12.912 15.884 1.00 67.44 172 VAL A CA 1
ATOM 1347 C C . VAL A 1 172 ? -12.658 13.579 16.076 1.00 67.44 172 VAL A C 1
ATOM 1349 O O . VAL A 1 172 ? -13.193 13.581 17.180 1.00 67.44 172 VAL A O 1
ATOM 1352 N N . LYS A 1 173 ? -13.272 14.087 15.001 1.00 69.62 173 LYS A N 1
ATOM 1353 C CA . LYS A 1 173 ? -14.608 14.699 15.051 1.00 69.62 173 LYS A CA 1
ATOM 1354 C C . LYS A 1 173 ? -15.657 13.721 15.570 1.00 69.62 173 LYS A C 1
ATOM 1356 O O . LYS A 1 173 ? -16.487 14.098 16.396 1.00 69.62 173 LYS A O 1
ATOM 1361 N N . LYS A 1 174 ? -15.629 12.466 15.111 1.00 73.88 174 LYS A N 1
ATOM 1362 C CA . LYS A 1 174 ? -16.549 11.420 15.574 1.00 73.88 174 LYS A CA 1
ATOM 1363 C C . LYS A 1 174 ? -16.339 11.102 17.057 1.00 73.88 174 LYS A C 1
ATOM 1365 O O . LYS A 1 174 ? -17.324 10.958 17.779 1.00 73.88 174 LYS A O 1
ATOM 1370 N N . LEU A 1 175 ? -15.088 11.022 17.509 1.00 76.69 175 LEU A N 1
ATOM 1371 C CA . LEU A 1 175 ? -14.728 10.756 18.901 1.00 76.69 175 LEU A CA 1
ATOM 1372 C C . LEU A 1 175 ? -15.162 11.903 19.823 1.00 76.69 175 LEU A C 1
ATOM 1374 O O . LEU A 1 175 ? -15.846 11.661 20.814 1.00 76.69 175 LEU A O 1
ATOM 1378 N N . LEU A 1 176 ? -14.866 13.147 19.441 1.00 83.19 176 LEU A N 1
ATOM 1379 C CA . LEU A 1 176 ? -15.297 14.345 20.164 1.00 83.19 176 LEU A CA 1
ATOM 1380 C C . LEU A 1 176 ? -16.822 14.417 20.267 1.00 83.19 176 LEU A C 1
ATOM 1382 O O . LEU A 1 176 ? -17.359 14.674 21.340 1.00 83.19 176 LEU A O 1
ATOM 1386 N N . LYS A 1 177 ? -17.536 14.128 19.173 1.00 86.00 177 LYS A N 1
ATOM 1387 C CA . LYS A 1 177 ? -19.004 14.108 19.174 1.00 86.00 177 LYS A CA 1
ATOM 1388 C C . LYS A 1 177 ? -19.562 13.032 20.110 1.00 86.00 177 LYS A C 1
ATOM 1390 O O . LYS A 1 177 ? -20.553 13.273 20.791 1.00 86.00 177 LYS A O 1
ATOM 1395 N N . LYS A 1 178 ? -18.928 11.857 20.161 1.00 88.00 178 LYS A N 1
ATOM 1396 C CA . LYS A 1 178 ? -19.332 10.767 21.057 1.00 88.00 178 LYS A CA 1
ATOM 1397 C C . LYS A 1 178 ? -19.138 11.142 22.530 1.00 88.00 178 LYS A C 1
ATOM 1399 O O . LYS A 1 178 ? -20.051 10.913 23.317 1.00 88.00 178 LYS A O 1
ATOM 1404 N N . GLU A 1 179 ? -18.001 11.735 22.895 1.00 90.06 179 GLU A N 1
ATOM 1405 C CA . GLU A 1 179 ? -17.760 12.169 24.281 1.00 90.06 179 GLU A CA 1
ATOM 1406 C C . GLU A 1 179 ? -18.641 13.347 24.697 1.00 90.06 179 GLU A C 1
ATOM 1408 O O . GLU A 1 179 ? -19.158 13.352 25.811 1.00 90.06 179 GLU A O 1
ATOM 1413 N N . LEU A 1 180 ? -18.904 14.301 23.798 1.00 89.56 180 LEU A N 1
ATOM 1414 C CA . LEU A 1 180 ? -19.859 15.381 24.062 1.00 89.56 180 LEU A CA 1
ATOM 1415 C C . LEU A 1 180 ? -21.253 14.839 24.389 1.00 89.56 180 LEU A C 1
ATOM 1417 O O . LEU A 1 180 ? -21.862 15.273 25.364 1.00 89.56 180 LEU A O 1
ATOM 1421 N N . ASN A 1 181 ? -21.734 13.858 23.620 1.00 90.38 181 ASN A N 1
ATOM 1422 C CA . ASN A 1 181 ? -23.022 13.222 23.890 1.00 90.38 181 ASN A CA 1
ATOM 1423 C C . ASN A 1 181 ? -23.014 12.484 25.238 1.00 90.38 181 ASN A C 1
ATOM 1425 O O . ASN A 1 181 ? -23.943 12.637 26.022 1.00 90.38 181 ASN A O 1
ATOM 1429 N N . ARG A 1 182 ? -21.934 11.754 25.552 1.00 90.88 182 ARG A N 1
ATOM 1430 C CA . ARG A 1 182 ? -21.788 11.047 26.835 1.00 90.88 182 ARG A CA 1
ATOM 1431 C C . ARG A 1 182 ? -21.828 12.004 28.031 1.00 90.88 182 ARG A C 1
ATOM 1433 O O . ARG A 1 182 ? -22.478 11.712 29.033 1.00 90.88 182 ARG A O 1
ATOM 1440 N N . LEU A 1 183 ? -21.151 13.148 27.925 1.00 89.88 183 LEU A N 1
ATOM 1441 C CA . LEU A 1 183 ? -21.161 14.189 28.953 1.00 89.88 183 LEU A CA 1
ATOM 1442 C C . LEU A 1 183 ? -22.547 14.831 29.089 1.00 89.88 183 LEU A C 1
ATOM 1444 O O . LEU A 1 183 ? -23.026 14.985 30.213 1.00 89.88 183 LEU A O 1
ATOM 1448 N N . ALA A 1 184 ? -23.217 15.136 27.975 1.00 85.44 184 ALA A N 1
ATOM 1449 C CA . ALA A 1 184 ? -24.574 15.682 27.983 1.00 85.44 184 ALA A CA 1
ATOM 1450 C C . ALA A 1 184 ? -25.568 14.734 28.679 1.00 85.44 184 ALA A C 1
ATOM 1452 O O . ALA A 1 184 ? -26.302 15.162 29.572 1.00 85.44 184 ALA A O 1
ATOM 1453 N N . ASP A 1 185 ? -25.523 13.437 28.360 1.00 86.19 185 ASP A N 1
ATOM 1454 C CA . ASP A 1 185 ? -26.369 12.419 28.994 1.00 86.19 185 ASP A CA 1
ATOM 1455 C C . ASP A 1 185 ? -26.086 12.303 30.504 1.00 86.19 185 ASP A C 1
ATOM 1457 O O . ASP A 1 185 ? -27.003 12.150 31.321 1.00 86.19 185 ASP A O 1
ATOM 1461 N N . SER A 1 186 ? -24.817 12.442 30.906 1.00 83.62 186 SER A N 1
ATOM 1462 C CA . SER A 1 186 ? -24.430 12.417 32.321 1.00 83.62 186 SER A CA 1
ATOM 1463 C C . SER A 1 186 ? -24.936 13.639 33.102 1.00 83.62 186 SER A C 1
ATOM 1465 O O . SER A 1 186 ? -25.407 13.485 34.228 1.00 83.62 186 SER A O 1
ATOM 1467 N N . MET A 1 187 ? -24.942 14.836 32.501 1.00 76.94 187 MET A N 1
ATOM 1468 C CA . MET A 1 187 ? -25.467 16.054 33.134 1.00 76.94 187 MET A CA 1
ATOM 1469 C C . MET A 1 187 ? -26.993 16.015 33.299 1.00 76.94 187 MET A C 1
ATOM 1471 O O . MET A 1 187 ? -27.515 16.422 34.337 1.00 76.94 187 MET A O 1
ATOM 1475 N N . VAL A 1 188 ? -27.718 15.464 32.319 1.00 73.69 188 VAL A N 1
ATOM 1476 C CA . VAL A 1 188 ? -29.180 15.272 32.406 1.00 73.69 188 VAL A CA 1
ATOM 1477 C C . VAL A 1 188 ? -29.555 14.292 33.525 1.00 73.69 188 VAL A C 1
ATOM 1479 O O . VAL A 1 188 ? -30.603 14.432 34.155 1.00 73.69 188 VAL A O 1
ATOM 1482 N N . SER A 1 189 ? -28.685 13.321 33.805 1.00 62.12 189 SER A N 1
ATOM 1483 C CA . SER A 1 189 ? -28.884 12.317 34.855 1.00 62.12 189 SER A CA 1
ATOM 1484 C C . SER A 1 189 ? -28.647 12.867 36.270 1.00 62.12 189 SER A C 1
ATOM 1486 O O . SER A 1 189 ? -29.263 12.390 37.221 1.00 62.12 189 SER A O 1
ATOM 1488 N N . VAL A 1 190 ? -27.780 13.876 36.419 1.00 63.84 190 VAL A N 1
ATOM 1489 C CA . VAL A 1 190 ? -27.474 14.528 37.708 1.00 63.84 190 VAL A CA 1
ATOM 1490 C C . VAL A 1 190 ? -28.560 15.531 38.117 1.00 63.84 190 VAL A C 1
ATOM 1492 O O . VAL A 1 190 ? -28.895 15.603 39.292 1.00 63.84 190 VAL A O 1
ATOM 1495 N N . ASN A 1 191 ? -29.182 16.231 37.163 1.00 56.00 191 ASN A N 1
ATOM 1496 C CA . ASN A 1 191 ? -30.239 17.226 37.424 1.00 56.00 191 ASN A CA 1
ATOM 1497 C C . ASN A 1 191 ? -31.644 16.641 37.691 1.00 56.00 191 ASN A C 1
ATOM 1499 O O . ASN A 1 191 ? -32.610 17.392 37.811 1.00 56.00 191 ASN A O 1
ATOM 1503 N N . LYS A 1 192 ? -31.786 15.311 37.752 1.00 55.81 192 LYS A N 1
ATOM 1504 C CA . LYS A 1 192 ? -33.050 14.611 38.058 1.00 55.81 192 LYS A CA 1
ATOM 1505 C C . LYS A 1 192 ? -33.134 14.081 39.502 1.00 55.81 192 LYS A C 1
ATOM 1507 O O . LYS A 1 192 ? -34.001 13.254 39.778 1.00 55.81 192 LYS A O 1
ATOM 1512 N N . ARG A 1 193 ? -32.242 14.513 40.398 1.00 46.34 193 ARG A N 1
ATOM 1513 C CA . ARG A 1 193 ? -32.269 14.189 41.834 1.00 46.34 193 ARG A CA 1
ATOM 1514 C C . ARG A 1 193 ? -32.564 15.418 42.673 1.00 46.34 193 ARG A C 1
ATOM 1516 O O . ARG A 1 193 ? -32.072 16.499 42.288 1.00 46.34 193 ARG A O 1
#

InterPro domains:
  IPR002156 Ribonuclease H domain [PF00075] (32-155)
  IPR002156 Ribonuclease H domain [PS50879] (28-157)
  IPR012337 Ribonuclease H-like superfamily [SSF53098] (31-156)
  IPR036397 Ribonuclease H superfamily [G3DSA:3.30.420.10] (27-165)
  IPR050092 Ribonuclease H [PTHR10642] (32-160)